Protein AF-A0A1A7VND9-F1 (afdb_monomer)

Organism: Plasmodium knowlesi (strain H) (NCBI:txid5851)

Radius of gyration: 31.36 Å; Cα contacts (8 Å, |Δi|>4): 62; chains: 1; bounding box: 74×42×86 Å

Foldseek 3Di:
DPDPVVVVVVVVLVVVLVVLDPPVVVPVPPDDDDDDPPCVPPDPVVQPDDPVNVVVVLVVLVVVVVVVVVVLLVVLLVVLVVLLVVVVVVVVVVVVVLLVCLLQVLVNDDPVVSVVCLVVCVPDDLVNVLVCLVPVVLVVSVVVVVVVLVVSLVVLLCVLVVSLSVVLSVSVVVVCPDPNNVVVVVVLVVVVVVCVVPVVPDDPDPVSVVVVVVSVVSSVVSVVV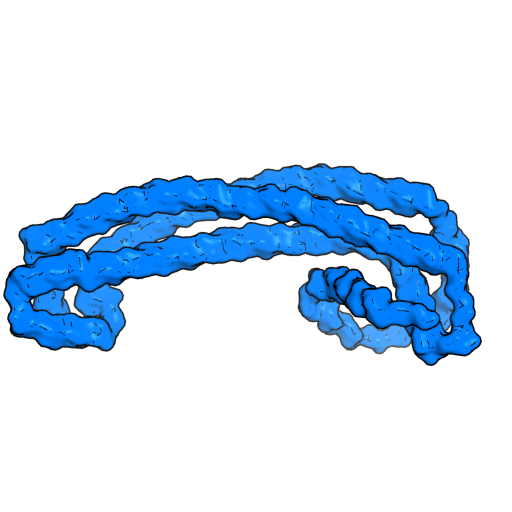SVVVVVVSVVSSPDVSVVSSVVVVVVSVVVSVVSSVVCSVVVSVVVNNVVNVD

pLDDT: mean 80.96, std 22.1, range [28.28, 98.12]

InterPro domains:
  IPR022089 Tryptophan/threonine-rich plasmodium antigen, C-terminal [PF12319] (57-272)

Structure (mmCIF, N/CA/C/O backbone):
data_AF-A0A1A7VND9-F1
#
_entry.id   AF-A0A1A7VND9-F1
#
loop_
_atom_site.group_PDB
_atom_site.id
_atom_site.type_symbol
_atom_site.label_atom_id
_atom_site.label_alt_id
_atom_site.label_comp_id
_atom_site.label_asym_id
_atom_site.label_entity_id
_atom_site.label_seq_id
_atom_site.pdbx_PDB_ins_code
_atom_site.Cartn_x
_atom_site.Cartn_y
_atom_site.Cartn_z
_atom_site.occupancy
_atom_site.B_iso_or_equiv
_atom_site.auth_seq_id
_atom_site.auth_comp_id
_atom_site.auth_asym_id
_atom_site.auth_atom_id
_atom_site.pdbx_PDB_model_num
ATOM 1 N N . MET A 1 1 ? 38.994 -23.775 -17.410 1.00 30.16 1 MET A N 1
ATOM 2 C CA . MET A 1 1 ? 37.843 -24.059 -16.525 1.00 30.16 1 MET A CA 1
ATOM 3 C C . MET A 1 1 ? 37.074 -22.767 -16.308 1.00 30.16 1 MET A C 1
ATOM 5 O O . MET A 1 1 ? 37.527 -21.918 -15.553 1.00 30.16 1 MET A O 1
ATOM 9 N N . VAL A 1 2 ? 35.972 -22.568 -17.034 1.00 28.28 2 VAL A N 1
ATOM 10 C CA . VAL A 1 2 ? 35.087 -21.415 -16.816 1.00 28.28 2 VAL A CA 1
ATOM 11 C C . VAL A 1 2 ? 34.334 -21.670 -15.512 1.00 28.28 2 VAL A C 1
ATOM 13 O O . VAL A 1 2 ? 33.686 -22.701 -15.355 1.00 28.28 2 VAL A O 1
ATOM 16 N N . SER A 1 3 ? 34.514 -20.773 -14.547 1.00 28.48 3 SER A N 1
ATOM 17 C CA . SER A 1 3 ? 33.939 -20.863 -13.205 1.00 28.48 3 SER A CA 1
ATOM 18 C C . SER A 1 3 ? 32.417 -21.025 -13.264 1.00 28.48 3 SER A C 1
ATOM 20 O O . SER A 1 3 ? 31.729 -20.207 -13.876 1.00 28.48 3 SER A O 1
ATOM 22 N N . LEU A 1 4 ? 31.876 -22.032 -12.565 1.00 29.72 4 LEU A N 1
ATOM 23 C CA . LEU A 1 4 ? 30.429 -22.231 -12.383 1.00 29.72 4 LEU A CA 1
ATOM 24 C C . LEU A 1 4 ? 29.717 -20.969 -11.849 1.00 29.72 4 LEU A C 1
ATOM 26 O O . LEU A 1 4 ? 28.520 -20.811 -12.069 1.00 29.72 4 LEU A O 1
ATOM 30 N N . ARG A 1 5 ? 30.446 -20.046 -11.197 1.00 28.44 5 ARG A N 1
ATOM 31 C CA . ARG A 1 5 ? 29.905 -18.771 -10.691 1.00 28.44 5 ARG A CA 1
ATOM 32 C C . ARG A 1 5 ? 29.517 -17.794 -11.805 1.00 28.44 5 ARG A C 1
ATOM 34 O O . ARG A 1 5 ? 28.613 -16.987 -11.619 1.00 28.44 5 ARG A O 1
ATOM 41 N N . SER A 1 6 ? 30.153 -17.886 -12.973 1.00 30.58 6 SER A N 1
ATOM 42 C CA . SER A 1 6 ? 29.818 -17.062 -14.140 1.00 30.58 6 SER A CA 1
ATOM 43 C C . SER A 1 6 ? 28.485 -17.482 -14.769 1.00 30.58 6 SER A C 1
ATOM 45 O O . SER A 1 6 ? 27.792 -16.648 -15.336 1.00 30.58 6 SER A O 1
ATOM 47 N N . ILE A 1 7 ? 28.095 -18.753 -14.619 1.00 32.53 7 ILE A N 1
ATOM 48 C CA . ILE A 1 7 ? 26.862 -19.324 -15.185 1.00 32.53 7 ILE A CA 1
ATOM 49 C C . ILE A 1 7 ? 25.650 -19.037 -14.278 1.00 32.53 7 ILE A C 1
ATOM 51 O O . ILE A 1 7 ? 24.554 -18.777 -14.777 1.00 32.53 7 ILE A O 1
ATOM 55 N N . THR A 1 8 ? 25.828 -19.002 -12.953 1.00 28.88 8 THR A N 1
ATOM 56 C CA . THR A 1 8 ? 24.757 -18.645 -12.001 1.00 28.88 8 THR A CA 1
ATOM 57 C C . THR A 1 8 ? 24.392 -17.159 -12.029 1.00 28.88 8 THR A C 1
ATOM 59 O O . THR A 1 8 ? 23.209 -16.835 -11.956 1.00 28.88 8 THR A O 1
ATOM 62 N N . LEU A 1 9 ? 25.357 -16.256 -12.236 1.00 31.33 9 LEU A N 1
ATOM 63 C CA . LEU A 1 9 ? 25.087 -14.825 -12.468 1.00 31.33 9 LEU A CA 1
ATOM 64 C C . LEU A 1 9 ? 24.405 -14.558 -13.827 1.00 31.33 9 LEU A C 1
ATOM 66 O O . LEU A 1 9 ? 23.630 -13.614 -13.954 1.00 31.33 9 LEU A O 1
ATOM 70 N N . PHE A 1 10 ? 24.643 -15.418 -14.824 1.00 39.31 10 PHE A N 1
ATOM 71 C CA . PHE A 1 10 ? 24.125 -15.281 -16.192 1.00 39.31 10 PHE A CA 1
ATOM 72 C C . PHE A 1 10 ? 22.643 -15.661 -16.342 1.00 39.31 10 PHE A C 1
ATOM 74 O O . PHE A 1 10 ? 21.934 -15.095 -17.179 1.00 39.31 10 PHE A O 1
ATOM 81 N N . LYS A 1 11 ? 22.133 -16.577 -15.505 1.00 31.28 11 LYS A N 1
ATOM 82 C CA . LYS A 1 11 ? 20.689 -16.858 -15.467 1.00 31.28 11 LYS A CA 1
ATOM 83 C C . LYS A 1 11 ? 19.894 -15.665 -14.936 1.00 31.28 11 LYS A C 1
ATOM 85 O O . LYS A 1 11 ? 18.845 -15.379 -15.491 1.00 31.28 11 LYS A O 1
ATOM 90 N N . LEU A 1 12 ? 20.415 -14.941 -13.942 1.00 32.81 12 LEU A N 1
ATOM 91 C CA . LEU A 1 12 ? 19.701 -13.857 -13.258 1.00 32.81 12 LEU A CA 1
ATOM 92 C C . LEU A 1 12 ? 19.440 -12.628 -14.140 1.00 32.81 12 LEU A C 1
ATOM 94 O O . LEU A 1 12 ? 18.354 -12.066 -14.081 1.00 32.81 12 LEU A O 1
ATOM 98 N N . THR A 1 13 ? 20.381 -12.214 -14.988 1.00 41.22 13 THR A N 1
ATOM 99 C CA . THR A 1 13 ? 20.209 -10.997 -15.809 1.00 41.22 13 THR A CA 1
ATOM 100 C C . THR A 1 13 ? 19.316 -11.220 -17.031 1.00 41.22 13 THR A C 1
ATOM 102 O O . THR A 1 13 ? 18.579 -10.322 -17.432 1.00 41.22 13 THR A O 1
ATOM 105 N N . SER A 1 14 ? 19.328 -12.436 -17.580 1.00 36.97 14 SER A N 1
ATOM 106 C CA . SER A 1 14 ? 18.475 -12.858 -18.699 1.00 36.97 14 SER A CA 1
ATOM 107 C C . SER A 1 14 ? 17.018 -13.059 -18.262 1.00 36.97 14 SER A C 1
ATOM 109 O O . SER A 1 14 ? 16.094 -12.689 -18.985 1.00 36.97 14 SER A O 1
ATOM 111 N N . THR A 1 15 ? 16.798 -13.614 -17.063 1.00 38.62 15 THR A N 1
ATOM 112 C CA . THR A 1 15 ? 15.453 -13.780 -16.494 1.00 38.62 15 THR A CA 1
ATOM 113 C C . THR A 1 15 ? 14.893 -12.487 -15.918 1.00 38.62 15 THR A C 1
ATOM 115 O O . THR A 1 15 ? 13.684 -12.312 -15.960 1.00 38.62 15 THR A O 1
ATOM 118 N N . LEU A 1 16 ? 15.723 -11.546 -15.451 1.00 43.31 16 LEU A N 1
ATOM 119 C CA . LEU A 1 16 ? 15.249 -10.244 -14.965 1.00 43.31 16 LEU A CA 1
ATOM 120 C C . LEU A 1 16 ? 14.547 -9.424 -16.054 1.00 43.31 16 LEU A C 1
ATOM 122 O O . LEU A 1 16 ? 13.561 -8.768 -15.754 1.00 43.31 16 LEU A O 1
ATOM 126 N N . ILE A 1 17 ? 14.985 -9.498 -17.314 1.00 43.06 17 ILE A N 1
ATOM 127 C CA . ILE A 1 17 ? 14.316 -8.795 -18.424 1.00 43.06 17 ILE A CA 1
ATOM 128 C C . ILE A 1 17 ? 13.057 -9.551 -18.895 1.00 43.06 17 ILE A C 1
ATOM 130 O O . ILE A 1 17 ? 12.089 -8.928 -19.322 1.00 43.06 17 ILE A O 1
ATOM 134 N N . LEU A 1 18 ? 13.027 -10.885 -18.777 1.00 38.62 18 LEU A N 1
ATOM 135 C CA . LEU A 1 18 ? 11.891 -11.715 -19.208 1.00 38.62 18 LEU A CA 1
ATOM 136 C C . LEU A 1 18 ? 10.785 -11.874 -18.146 1.00 38.62 18 LEU A C 1
ATOM 138 O O . LEU A 1 18 ? 9.632 -12.070 -18.517 1.00 38.62 18 LEU A O 1
ATOM 142 N N . ASN A 1 19 ? 11.099 -11.734 -16.854 1.00 38.47 19 ASN A N 1
ATOM 143 C CA . ASN A 1 19 ? 10.125 -11.781 -15.751 1.00 38.47 19 ASN A CA 1
ATOM 144 C C . ASN A 1 19 ? 9.335 -10.472 -15.572 1.00 38.47 19 ASN A C 1
ATOM 146 O O . ASN A 1 19 ? 8.411 -10.429 -14.769 1.00 38.47 19 ASN A O 1
ATOM 150 N N . ILE A 1 20 ? 9.691 -9.409 -16.300 1.00 45.34 20 ILE A N 1
ATOM 151 C CA . ILE A 1 20 ? 8.994 -8.111 -16.280 1.00 45.34 20 ILE A CA 1
ATOM 152 C C . ILE A 1 20 ? 7.794 -8.097 -17.255 1.00 45.34 20 ILE A C 1
ATOM 154 O O . ILE A 1 20 ? 6.999 -7.161 -17.261 1.00 45.34 20 ILE A O 1
ATOM 158 N N . ILE A 1 21 ? 7.615 -9.144 -18.069 1.00 38.00 21 ILE A N 1
ATOM 159 C CA . ILE A 1 21 ? 6.497 -9.254 -19.014 1.00 38.00 21 ILE A CA 1
ATOM 160 C C . ILE A 1 21 ? 5.306 -9.937 -18.314 1.00 38.00 21 ILE A C 1
ATOM 162 O O . ILE A 1 21 ? 5.440 -11.097 -17.920 1.00 38.00 21 ILE A O 1
ATOM 166 N N . PRO A 1 22 ? 4.134 -9.284 -18.184 1.00 35.72 22 PRO A N 1
ATOM 167 C CA . PRO A 1 22 ? 2.927 -9.927 -17.672 1.00 35.72 22 PRO A CA 1
ATOM 168 C C . PRO A 1 22 ? 2.547 -11.152 -18.513 1.00 35.72 22 PRO A C 1
ATOM 170 O O . PRO A 1 22 ? 2.564 -11.104 -19.745 1.00 35.72 22 PRO A O 1
ATOM 173 N N . THR A 1 23 ? 2.147 -12.239 -17.852 1.00 36.09 23 THR A N 1
ATOM 174 C CA . THR A 1 23 ? 1.795 -13.531 -18.469 1.00 36.09 23 THR A CA 1
ATOM 175 C C . THR A 1 23 ? 0.703 -13.414 -19.544 1.00 36.09 23 THR A C 1
ATOM 177 O O . THR A 1 23 ? 0.649 -14.228 -20.462 1.00 36.09 23 THR A O 1
ATOM 180 N N . SER A 1 24 ? -0.131 -12.369 -19.488 1.00 36.19 24 SER A N 1
ATOM 181 C CA . SER A 1 24 ? -1.173 -12.076 -20.481 1.00 36.19 24 SER A CA 1
ATOM 182 C C . SER A 1 24 ? -0.632 -11.790 -21.888 1.00 36.19 24 SER A C 1
ATOM 184 O O . SER A 1 24 ? -1.320 -12.086 -22.858 1.00 36.19 24 SER A O 1
ATOM 186 N N . LEU A 1 25 ? 0.607 -11.301 -22.025 1.00 38.50 25 LEU A N 1
ATOM 187 C CA . LEU A 1 25 ? 1.241 -11.029 -23.325 1.00 38.50 25 LEU A CA 1
ATOM 188 C C . LEU A 1 25 ? 1.980 -12.242 -23.918 1.00 38.50 25 LEU A C 1
ATOM 190 O O . LEU A 1 25 ? 2.440 -12.187 -25.056 1.00 38.50 25 LEU A O 1
ATOM 194 N N . GLN A 1 26 ? 2.103 -13.351 -23.181 1.00 37.69 26 GLN A N 1
ATOM 195 C CA . GLN A 1 26 ? 2.707 -14.586 -23.703 1.00 37.69 26 GLN A CA 1
ATOM 196 C C . GLN A 1 26 ? 1.706 -15.450 -24.493 1.00 37.69 26 GLN A C 1
ATOM 198 O O . GLN A 1 26 ? 2.123 -16.274 -25.309 1.00 37.69 26 GLN A O 1
ATOM 203 N N . ASN A 1 27 ? 0.399 -15.236 -24.303 1.00 31.81 27 ASN A N 1
ATOM 204 C CA . ASN A 1 27 ? -0.663 -16.072 -24.872 1.00 31.81 27 ASN A CA 1
ATOM 205 C C . ASN A 1 27 ? -1.086 -15.716 -26.311 1.00 31.81 27 ASN A C 1
ATOM 207 O O . ASN A 1 27 ? -1.851 -16.468 -26.909 1.00 31.81 27 ASN A O 1
ATOM 211 N N . GLU A 1 28 ? -0.552 -14.657 -26.926 1.00 34.03 28 GLU A N 1
ATOM 212 C CA . GLU A 1 28 ? -0.824 -14.343 -28.345 1.00 34.03 28 GLU A CA 1
ATOM 213 C C . GLU A 1 28 ? -0.007 -15.196 -29.342 1.00 34.03 28 GLU A C 1
ATOM 215 O O . GLU A 1 28 ? -0.092 -15.018 -30.555 1.00 34.03 28 GLU A O 1
ATOM 220 N N . ARG A 1 29 ? 0.778 -16.174 -28.867 1.00 36.09 29 ARG A N 1
ATOM 221 C CA . ARG A 1 29 ? 1.702 -16.968 -29.700 1.00 36.09 29 ARG A CA 1
ATOM 222 C C . ARG A 1 29 ? 1.104 -18.166 -30.450 1.00 36.09 29 ARG A C 1
ATOM 224 O O . ARG A 1 29 ? 1.861 -18.896 -31.087 1.00 36.09 29 ARG A O 1
ATOM 231 N N . ASN A 1 30 ? -0.212 -18.369 -30.447 1.00 32.28 30 ASN A N 1
ATOM 232 C CA . ASN A 1 30 ? -0.839 -19.543 -31.077 1.00 32.28 30 ASN A CA 1
ATOM 233 C C . ASN A 1 30 ? -1.345 -19.292 -32.510 1.00 32.28 30 ASN A C 1
ATOM 235 O O . ASN A 1 30 ? -2.436 -19.714 -32.883 1.00 32.28 30 ASN A O 1
ATOM 239 N N . GLY A 1 31 ? -0.528 -18.633 -33.332 1.00 30.44 31 GLY A N 1
ATOM 240 C CA . GLY A 1 31 ? -0.804 -18.402 -34.751 1.00 30.44 31 GLY A CA 1
ATOM 241 C C . GLY A 1 31 ? 0.439 -18.599 -35.610 1.00 30.44 31 GLY A C 1
ATOM 242 O O . GLY A 1 31 ? 0.920 -17.654 -36.226 1.00 30.44 31 GLY A O 1
ATOM 243 N N . VAL A 1 32 ? 0.997 -19.812 -35.633 1.00 36.50 32 VAL A N 1
ATOM 244 C CA . VAL A 1 32 ? 2.106 -20.156 -36.537 1.00 36.50 32 VAL A CA 1
ATOM 245 C C . VAL A 1 32 ? 1.572 -20.201 -37.972 1.00 36.50 32 VAL A C 1
ATOM 247 O O . VAL A 1 32 ? 0.893 -21.147 -38.361 1.00 36.50 32 VAL A O 1
ATOM 250 N N . LYS A 1 33 ? 1.888 -19.177 -38.768 1.00 33.09 33 LYS A N 1
ATOM 251 C CA . LYS A 1 33 ? 1.946 -19.289 -40.229 1.00 33.09 33 LYS A CA 1
ATOM 252 C C . LYS A 1 33 ? 3.410 -19.219 -40.644 1.00 33.09 33 LYS A C 1
ATOM 254 O O . LYS A 1 33 ? 4.119 -18.298 -40.243 1.00 33.09 33 LYS A O 1
ATOM 259 N N . ASP A 1 34 ? 3.833 -20.224 -41.406 1.00 35.75 34 ASP A N 1
ATOM 260 C CA . ASP A 1 34 ? 5.172 -20.366 -41.974 1.00 35.75 34 ASP A CA 1
ATOM 261 C C . ASP A 1 34 ? 5.696 -19.045 -42.544 1.00 35.75 34 ASP A C 1
ATOM 263 O O . ASP A 1 34 ? 5.070 -18.413 -43.398 1.00 35.75 34 ASP A O 1
ATOM 267 N N . CYS A 1 35 ? 6.870 -18.629 -42.067 1.00 31.56 35 CYS A N 1
ATOM 268 C CA . CYS A 1 35 ? 7.551 -17.447 -42.573 1.00 31.56 35 CYS A CA 1
ATOM 269 C C . CYS A 1 35 ? 8.462 -17.866 -43.744 1.00 31.56 35 CYS A C 1
ATOM 271 O O . CYS A 1 35 ? 9.291 -18.763 -43.563 1.00 31.56 35 CYS A O 1
ATOM 273 N N . PRO A 1 36 ? 8.344 -17.263 -44.943 1.00 35.69 36 PRO A N 1
ATOM 274 C CA . PRO A 1 36 ? 9.091 -17.706 -46.115 1.00 35.69 36 PRO A CA 1
ATOM 275 C C . PRO A 1 36 ? 10.600 -17.529 -45.926 1.00 35.69 36 PRO A C 1
ATOM 277 O O . PRO A 1 36 ? 11.056 -16.515 -45.398 1.00 35.69 36 PRO A O 1
ATOM 280 N N . HIS A 1 37 ? 11.382 -18.455 -46.487 1.00 33.50 37 HIS A N 1
ATOM 281 C CA . HIS A 1 37 ? 12.853 -18.476 -46.582 1.00 33.50 37 HIS A CA 1
ATOM 282 C C . HIS A 1 37 ? 13.533 -17.211 -47.168 1.00 33.50 37 HIS A C 1
ATOM 284 O O . HIS A 1 37 ? 14.746 -17.193 -47.370 1.00 33.50 37 HIS A O 1
ATOM 290 N N . LYS A 1 38 ? 12.792 -16.132 -47.429 1.00 31.50 38 LYS A N 1
ATOM 291 C CA . LYS A 1 38 ? 13.255 -14.916 -48.105 1.00 31.50 38 LYS A CA 1
ATOM 292 C C . LYS A 1 38 ? 13.990 -13.914 -47.196 1.00 31.50 38 LYS A C 1
ATOM 294 O O . LYS A 1 38 ? 14.603 -12.992 -47.716 1.00 31.50 38 LYS A O 1
ATOM 299 N N . ILE A 1 39 ? 13.992 -14.106 -45.871 1.00 38.28 39 ILE A N 1
ATOM 300 C CA . ILE A 1 39 ? 14.652 -13.198 -44.897 1.00 38.28 39 ILE A CA 1
ATOM 301 C C . ILE A 1 39 ? 16.146 -13.534 -44.691 1.00 38.28 39 ILE A C 1
ATOM 303 O O . ILE A 1 39 ? 16.869 -12.816 -44.012 1.00 38.28 39 ILE A O 1
ATOM 307 N N . LEU A 1 40 ? 16.671 -14.594 -45.313 1.00 35.50 40 LEU A N 1
ATOM 308 C CA . LEU A 1 40 ? 18.106 -14.918 -45.235 1.00 35.50 40 LEU A CA 1
ATOM 309 C C . LEU A 1 40 ? 19.003 -13.950 -46.034 1.00 35.50 40 LEU A C 1
ATOM 311 O O . LEU A 1 40 ? 20.211 -13.944 -45.826 1.00 35.50 40 LEU A O 1
ATOM 315 N N . ASN A 1 41 ? 18.406 -13.105 -46.884 1.00 33.56 41 ASN A N 1
ATOM 316 C CA . ASN A 1 41 ? 19.081 -12.076 -47.683 1.00 33.56 41 ASN A CA 1
ATOM 317 C C . ASN A 1 41 ? 18.698 -10.643 -47.270 1.00 33.56 41 ASN A C 1
ATOM 319 O O . ASN A 1 41 ? 18.847 -9.719 -48.070 1.00 33.56 41 ASN A O 1
ATOM 323 N N . MET A 1 42 ? 18.202 -10.433 -46.045 1.00 35.62 42 MET A N 1
ATOM 324 C CA . MET A 1 42 ? 18.122 -9.082 -45.488 1.00 35.62 42 MET A CA 1
ATOM 325 C C . MET A 1 42 ? 19.558 -8.638 -45.207 1.00 35.62 42 MET A C 1
ATOM 327 O O . MET A 1 42 ? 20.193 -9.078 -44.251 1.00 35.62 42 MET A O 1
ATOM 331 N N . GLN A 1 43 ? 20.100 -7.907 -46.178 1.00 37.78 43 GLN A N 1
ATOM 332 C CA . GLN A 1 43 ? 21.492 -7.509 -46.275 1.00 37.78 43 GLN A CA 1
ATOM 333 C C . GLN A 1 43 ? 22.011 -6.976 -44.937 1.00 37.78 43 GLN A C 1
ATOM 335 O O . GLN A 1 43 ? 21.400 -6.135 -44.284 1.00 37.78 43 GLN A O 1
ATOM 340 N N . SER A 1 44 ? 23.213 -7.423 -44.594 1.00 41.50 44 SER A N 1
ATOM 341 C CA . SER A 1 44 ? 24.073 -6.950 -43.508 1.00 41.50 44 SER A CA 1
ATOM 342 C C . SER A 1 44 ? 24.385 -5.442 -43.525 1.00 41.50 44 SER A C 1
ATOM 344 O O . SER A 1 44 ? 25.193 -4.985 -42.724 1.00 41.50 44 SER A O 1
ATOM 346 N N . THR A 1 45 ? 23.791 -4.665 -44.430 1.00 35.38 45 THR A N 1
ATOM 347 C CA . THR A 1 45 ? 24.054 -3.240 -44.652 1.00 35.38 45 THR A CA 1
ATOM 348 C C . THR A 1 45 ? 23.352 -2.305 -43.665 1.00 35.38 45 THR A C 1
ATOM 350 O O . THR A 1 45 ? 23.820 -1.187 -43.490 1.00 35.38 45 THR A O 1
ATOM 353 N N . GLU A 1 46 ? 22.292 -2.728 -42.965 1.00 42.44 46 GLU A N 1
ATOM 354 C CA . GLU A 1 46 ? 21.634 -1.888 -41.936 1.00 42.44 46 GLU A CA 1
ATOM 355 C C . GLU A 1 46 ? 22.238 -2.026 -40.524 1.00 42.44 46 GLU A C 1
ATOM 357 O O . GLU A 1 46 ? 21.990 -1.189 -39.654 1.00 42.44 46 GLU A O 1
ATOM 362 N N . ILE A 1 47 ? 23.070 -3.047 -40.286 1.00 51.25 47 ILE A N 1
ATOM 363 C CA . ILE A 1 47 ? 23.558 -3.418 -38.943 1.00 51.25 47 ILE A CA 1
ATOM 364 C C . ILE A 1 47 ? 24.758 -2.567 -38.484 1.00 51.25 47 ILE A C 1
ATOM 366 O O . ILE A 1 47 ? 25.040 -2.479 -37.284 1.00 51.25 47 ILE A O 1
ATOM 370 N N . GLU A 1 48 ? 25.449 -1.872 -39.387 1.00 59.91 48 GLU A N 1
ATOM 371 C CA . GLU A 1 48 ? 26.698 -1.176 -39.056 1.00 59.91 48 GLU A CA 1
ATOM 372 C C . GLU A 1 48 ? 26.487 0.262 -38.548 1.00 59.91 48 GLU A C 1
ATOM 374 O O . GLU A 1 48 ? 27.132 1.225 -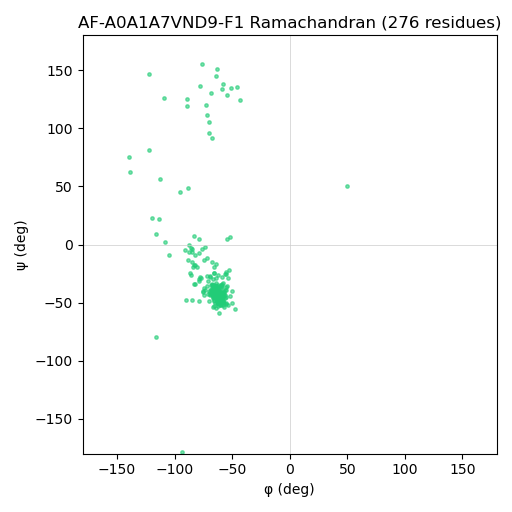38.961 1.00 59.91 48 GLU A O 1
ATOM 379 N N . LYS A 1 49 ? 25.578 0.432 -37.583 1.00 74.69 49 LYS A N 1
ATOM 380 C CA . LYS A 1 49 ? 25.618 1.616 -36.718 1.00 74.69 49 LYS A CA 1
ATOM 381 C C . LYS A 1 49 ? 26.859 1.519 -35.828 1.00 74.69 49 LYS A C 1
ATOM 383 O O . LYS A 1 49 ? 27.080 0.491 -35.183 1.00 74.69 49 LYS A O 1
ATOM 388 N N . THR A 1 50 ? 27.651 2.586 -35.762 1.00 84.44 50 THR A N 1
ATOM 389 C CA . THR A 1 50 ? 28.865 2.614 -34.934 1.00 84.44 50 THR A CA 1
ATOM 390 C C . THR A 1 50 ? 28.522 2.473 -33.450 1.00 84.44 50 THR A C 1
ATOM 392 O O . THR A 1 50 ? 27.461 2.909 -32.998 1.00 84.44 50 THR A O 1
ATOM 395 N N . ASP A 1 51 ? 29.430 1.901 -32.655 1.00 85.38 51 ASP A N 1
ATOM 396 C CA . ASP A 1 51 ? 29.236 1.801 -31.200 1.00 85.38 51 ASP A CA 1
ATOM 397 C C . ASP A 1 51 ? 29.032 3.181 -30.551 1.00 85.38 51 ASP A C 1
ATOM 399 O O . ASP A 1 51 ? 28.231 3.315 -29.627 1.00 85.38 51 ASP A O 1
ATOM 403 N N . ALA A 1 52 ? 29.684 4.220 -31.086 1.00 88.50 52 ALA A N 1
ATOM 404 C CA . ALA A 1 52 ? 29.493 5.604 -30.658 1.00 88.50 52 ALA A CA 1
ATOM 405 C C . ALA A 1 52 ? 28.053 6.091 -30.885 1.00 88.50 52 ALA A C 1
ATOM 407 O O . ALA A 1 52 ? 27.470 6.724 -30.007 1.00 88.50 52 ALA A O 1
ATOM 408 N N . TRP A 1 53 ? 27.452 5.760 -32.033 1.00 93.00 53 TRP A N 1
ATOM 409 C CA . TRP A 1 53 ? 26.052 6.084 -32.299 1.00 93.00 53 TRP A CA 1
ATOM 410 C C . TRP A 1 53 ? 25.113 5.343 -31.335 1.00 93.00 53 TRP A C 1
ATOM 412 O O . TRP A 1 53 ? 24.230 5.961 -30.749 1.00 93.00 53 TRP A O 1
ATOM 422 N N . LYS A 1 54 ? 25.349 4.046 -31.090 1.00 92.31 54 LYS A N 1
ATOM 423 C CA . LYS A 1 54 ? 24.536 3.228 -30.165 1.00 92.31 54 LYS A CA 1
ATOM 424 C C . LYS A 1 54 ? 24.594 3.743 -28.723 1.00 92.31 54 LYS A C 1
ATOM 426 O O . LYS A 1 54 ? 23.589 3.729 -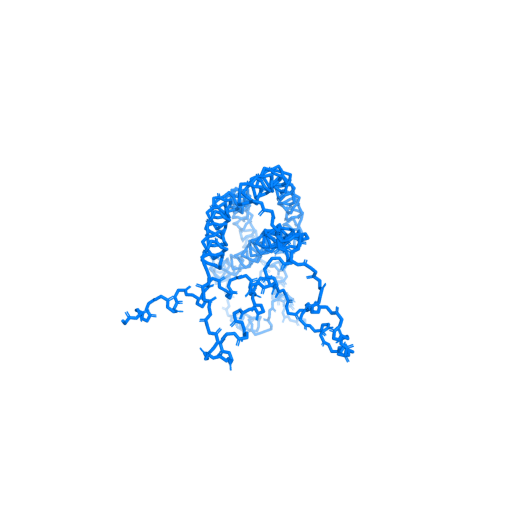28.015 1.00 92.31 54 LYS A O 1
ATOM 431 N N . GLU A 1 55 ? 25.766 4.195 -28.284 1.00 92.50 55 GLU A N 1
ATOM 432 C CA . GLU A 1 55 ? 25.949 4.839 -26.979 1.00 92.50 55 GLU A CA 1
ATOM 433 C C . GLU A 1 55 ? 25.228 6.194 -26.913 1.00 92.50 55 GLU A C 1
ATOM 435 O O . GLU A 1 55 ? 24.603 6.513 -25.904 1.00 92.50 55 GLU A O 1
ATOM 440 N N . ASN A 1 56 ? 25.260 6.977 -27.995 1.00 94.44 56 ASN A N 1
ATOM 441 C CA . ASN A 1 56 ? 24.544 8.246 -28.074 1.00 94.44 56 ASN A CA 1
ATOM 442 C C . ASN A 1 56 ? 23.022 8.062 -27.969 1.00 94.44 56 ASN A C 1
ATOM 444 O O . ASN A 1 56 ? 22.376 8.797 -27.230 1.00 94.44 56 ASN A O 1
ATOM 448 N N . GLU A 1 57 ? 22.452 7.055 -28.635 1.00 95.25 57 GLU A N 1
ATOM 449 C CA . GLU A 1 57 ? 21.020 6.741 -28.522 1.00 95.25 57 GLU A CA 1
ATOM 450 C C . GLU A 1 57 ? 20.627 6.327 -27.098 1.00 95.25 57 GLU A C 1
ATOM 452 O O . GLU A 1 57 ? 19.596 6.758 -26.587 1.00 95.25 57 GLU A O 1
ATOM 457 N N . TRP A 1 58 ? 21.480 5.562 -26.411 1.00 95.81 58 TRP A N 1
ATOM 458 C CA . TRP A 1 58 ? 21.268 5.236 -24.998 1.00 95.81 58 TRP A CA 1
ATOM 459 C C . TRP A 1 58 ? 21.301 6.480 -24.104 1.00 95.81 58 TRP A C 1
ATOM 461 O O . TRP A 1 58 ? 20.484 6.624 -23.195 1.00 95.81 58 TRP A O 1
ATOM 471 N N . ASN A 1 59 ? 22.229 7.402 -24.363 1.00 96.00 59 ASN A N 1
ATOM 472 C CA . ASN A 1 59 ? 22.320 8.649 -23.609 1.00 96.00 59 ASN A CA 1
ATOM 473 C C . ASN A 1 59 ? 21.120 9.567 -23.856 1.00 96.00 59 ASN A C 1
ATOM 475 O O . ASN A 1 59 ? 20.614 10.136 -22.893 1.00 96.00 59 ASN A O 1
ATOM 479 N N . LYS A 1 60 ? 20.622 9.660 -25.095 1.00 96.50 60 LYS A N 1
ATOM 480 C CA . LYS A 1 60 ? 19.373 10.373 -25.403 1.00 96.50 60 LYS A CA 1
ATOM 481 C C . LYS A 1 60 ? 18.191 9.775 -24.649 1.00 96.50 60 LYS A C 1
ATOM 483 O O . LYS A 1 60 ? 17.525 10.492 -23.916 1.00 96.50 60 LYS A O 1
ATOM 488 N N . TRP A 1 61 ? 18.012 8.455 -24.729 1.00 97.31 61 TRP A N 1
ATOM 489 C CA . TRP A 1 61 ? 16.929 7.781 -24.015 1.00 97.31 61 TRP A CA 1
ATOM 490 C C . TRP A 1 61 ? 16.991 8.020 -22.498 1.00 97.31 61 TRP A C 1
ATOM 492 O O . TRP A 1 61 ? 15.961 8.252 -21.876 1.00 97.31 61 TRP A O 1
ATOM 502 N N . LYS A 1 62 ? 18.186 8.040 -21.887 1.00 96.88 62 LYS A N 1
ATOM 503 C CA . LYS A 1 62 ? 18.344 8.384 -20.460 1.00 96.88 62 LYS A CA 1
ATOM 504 C C . LYS A 1 62 ? 17.953 9.831 -20.135 1.00 96.88 62 LYS A C 1
ATOM 506 O O . LYS A 1 62 ? 17.459 10.080 -19.038 1.00 96.88 62 LYS A O 1
ATOM 511 N N . LEU A 1 63 ? 18.207 10.781 -21.037 1.00 96.81 63 LEU A N 1
ATOM 512 C CA . LEU A 1 63 ? 17.791 12.175 -20.849 1.00 96.81 63 LEU A CA 1
ATOM 513 C C . LEU A 1 63 ? 16.265 12.290 -20.885 1.00 96.81 63 LEU A C 1
ATOM 515 O O . LEU A 1 63 ? 15.685 12.892 -19.981 1.00 96.81 63 LEU A O 1
ATOM 519 N N . ASP A 1 64 ? 15.630 11.643 -21.861 1.00 96.56 64 ASP A N 1
ATOM 520 C CA . ASP A 1 64 ? 14.169 11.596 -21.980 1.00 96.56 64 ASP A CA 1
ATOM 521 C C . ASP A 1 64 ? 13.540 10.878 -20.777 1.00 96.56 64 ASP A C 1
ATOM 523 O O . ASP A 1 64 ? 12.557 11.344 -20.203 1.00 96.56 64 ASP A O 1
ATOM 527 N N . LEU A 1 65 ? 14.154 9.780 -20.323 1.00 97.25 65 LEU A N 1
ATOM 528 C CA . LEU A 1 65 ? 13.752 9.054 -19.119 1.00 97.25 65 LEU A CA 1
ATOM 529 C C . LEU A 1 65 ? 13.742 9.959 -17.880 1.00 97.25 65 LEU A C 1
ATOM 531 O O . LEU A 1 65 ? 12.815 9.882 -17.077 1.00 97.25 65 LEU A O 1
ATOM 535 N N . GLU A 1 66 ? 14.759 10.803 -17.698 1.00 97.69 66 GLU A N 1
ATOM 536 C CA . GLU A 1 66 ? 14.832 11.697 -16.539 1.00 97.69 66 GLU A CA 1
ATOM 537 C C . GLU A 1 66 ? 13.796 12.830 -16.617 1.00 97.69 66 GLU A C 1
ATOM 539 O O . GLU A 1 66 ? 13.294 13.263 -15.579 1.00 97.69 66 GLU A O 1
ATOM 544 N N . ALA A 1 67 ? 13.444 13.293 -17.820 1.00 96.44 67 ALA A N 1
ATOM 545 C CA . ALA A 1 67 ? 12.334 14.226 -18.014 1.00 96.44 67 ALA A CA 1
ATOM 546 C C . ALA A 1 67 ? 10.992 13.564 -17.659 1.00 96.44 67 ALA A C 1
ATOM 548 O O . ALA A 1 67 ? 10.289 14.050 -16.772 1.00 96.44 67 ALA A O 1
ATOM 549 N N . ASN A 1 68 ? 10.709 12.394 -18.242 1.00 97.25 68 ASN A N 1
ATOM 550 C CA . ASN A 1 68 ? 9.495 11.614 -17.979 1.00 97.25 68 ASN A CA 1
ATOM 551 C C . ASN A 1 68 ? 9.363 11.226 -16.499 1.00 97.25 68 ASN A C 1
ATOM 553 O O . ASN A 1 68 ? 8.264 11.179 -15.951 1.00 97.25 68 ASN A O 1
ATOM 557 N N . TRP A 1 69 ? 10.485 10.944 -15.831 1.00 98.06 69 TRP A N 1
ATOM 558 C CA . TRP A 1 69 ? 10.514 10.644 -14.402 1.00 98.06 69 TRP A CA 1
ATOM 559 C C . TRP A 1 69 ? 9.985 11.802 -13.556 1.00 98.06 69 TRP A C 1
ATOM 561 O O . TRP A 1 69 ? 9.279 11.561 -12.581 1.00 98.06 69 TRP A O 1
ATOM 571 N N . LYS A 1 70 ? 10.310 13.054 -13.899 1.00 97.06 70 LYS A N 1
ATOM 572 C CA . LYS A 1 70 ? 9.842 14.219 -13.132 1.00 97.06 70 LYS A CA 1
ATOM 573 C C . LYS A 1 70 ? 8.327 14.359 -13.206 1.00 97.06 70 LYS A C 1
ATOM 575 O O . LYS A 1 70 ? 7.701 14.589 -12.175 1.00 97.06 70 LYS A O 1
ATOM 580 N N . GLU A 1 71 ? 7.766 14.186 -14.399 1.00 97.25 71 GLU A N 1
ATOM 581 C CA . GLU A 1 71 ? 6.319 14.226 -14.627 1.00 97.25 71 GLU A CA 1
ATOM 582 C C . GLU A 1 71 ? 5.614 13.099 -13.869 1.00 97.25 71 GLU A C 1
ATOM 584 O O . GLU A 1 71 ? 4.687 13.352 -13.105 1.00 97.25 71 GLU A O 1
ATOM 589 N N . PHE A 1 72 ? 6.124 11.871 -13.985 1.00 97.69 72 PHE A N 1
ATOM 590 C CA . PHE A 1 72 ? 5.604 10.719 -13.250 1.00 97.69 72 PHE A CA 1
ATOM 591 C C . PHE A 1 72 ? 5.679 10.894 -11.728 1.00 97.69 72 PHE A C 1
ATOM 593 O O . PHE A 1 72 ? 4.741 10.580 -11.000 1.00 97.69 72 PHE A O 1
ATOM 600 N N . ASN A 1 73 ? 6.806 11.388 -11.218 1.00 96.88 73 ASN A N 1
ATOM 601 C CA . ASN A 1 73 ? 6.982 11.598 -9.788 1.00 96.88 73 ASN A CA 1
ATOM 602 C C . ASN A 1 73 ? 5.985 12.632 -9.248 1.00 96.88 73 ASN A C 1
ATOM 604 O O . ASN A 1 73 ? 5.485 12.469 -8.137 1.00 96.88 73 ASN A O 1
ATOM 608 N N . LEU A 1 74 ? 5.696 13.683 -10.022 1.00 96.19 74 LEU A N 1
ATOM 609 C CA . LEU A 1 74 ? 4.677 14.665 -9.666 1.00 96.19 74 LEU A CA 1
ATOM 610 C C . LEU A 1 74 ? 3.277 14.038 -9.668 1.00 96.19 74 LEU A C 1
ATOM 612 O O . LEU A 1 74 ? 2.575 14.156 -8.669 1.00 96.19 74 LEU A O 1
ATOM 616 N N . SER A 1 75 ? 2.912 13.304 -10.723 1.00 96.19 75 SER A N 1
ATOM 617 C CA . SER A 1 75 ? 1.591 12.669 -10.806 1.00 96.19 75 SER A CA 1
ATOM 618 C C . SER A 1 75 ? 1.362 11.661 -9.676 1.00 96.19 75 SER A C 1
ATOM 620 O O . SER A 1 75 ? 0.273 11.579 -9.123 1.00 96.19 75 SER A O 1
ATOM 622 N N . LEU A 1 76 ? 2.399 10.917 -9.281 1.00 95.50 76 LEU A N 1
ATOM 623 C CA . LEU A 1 76 ? 2.323 9.959 -8.177 1.00 95.50 76 LEU A CA 1
ATOM 624 C C . LEU A 1 76 ? 2.136 10.648 -6.813 1.00 95.50 76 LEU A C 1
ATOM 626 O O . LEU A 1 76 ? 1.469 10.117 -5.924 1.00 95.50 76 LEU A O 1
ATOM 630 N N . ILE A 1 77 ? 2.736 11.829 -6.634 1.00 94.56 77 ILE A N 1
ATOM 631 C CA . ILE A 1 77 ? 2.534 12.672 -5.449 1.00 94.56 77 ILE A CA 1
ATOM 632 C C . ILE A 1 77 ? 1.085 13.167 -5.392 1.00 94.56 77 ILE A C 1
ATOM 634 O O . ILE A 1 77 ? 0.464 13.083 -4.333 1.00 94.56 77 ILE A O 1
ATOM 638 N N . GLU A 1 78 ? 0.550 13.632 -6.519 1.00 94.62 78 GLU A N 1
ATOM 639 C CA . GLU A 1 78 ? -0.835 14.098 -6.637 1.00 94.62 78 GLU A CA 1
ATOM 640 C C . GLU A 1 78 ? -1.835 12.968 -6.359 1.00 94.62 78 GLU A C 1
ATOM 642 O O . GLU A 1 78 ? -2.729 13.137 -5.533 1.00 94.62 78 GLU A O 1
ATOM 647 N N . GLU A 1 79 ? -1.632 11.789 -6.954 1.00 94.06 79 GLU A N 1
ATOM 648 C CA . GLU A 1 79 ? -2.472 10.602 -6.739 1.00 94.06 79 GLU A CA 1
ATOM 649 C C . GLU A 1 79 ? -2.476 10.168 -5.264 1.00 94.06 79 GLU A C 1
ATOM 651 O O . GLU A 1 79 ? -3.526 9.880 -4.685 1.00 94.06 79 GLU A O 1
ATOM 656 N N . ARG A 1 80 ? -1.308 10.181 -4.605 1.00 94.44 80 ARG A N 1
ATOM 657 C CA . ARG A 1 80 ? -1.209 9.929 -3.160 1.00 94.44 80 ARG A CA 1
ATOM 658 C C . ARG A 1 80 ? -2.008 10.959 -2.361 1.00 94.44 80 ARG A C 1
ATOM 660 O O . ARG A 1 80 ? -2.696 10.587 -1.411 1.00 94.44 80 ARG A O 1
ATOM 667 N N . ASP A 1 81 ? -1.882 12.241 -2.681 1.00 93.56 81 ASP A N 1
ATOM 668 C CA . ASP A 1 81 ? -2.547 13.301 -1.921 1.00 93.56 81 ASP A CA 1
ATOM 669 C C . ASP A 1 81 ? -4.069 13.258 -2.110 1.00 93.56 81 ASP A C 1
ATOM 671 O O . ASP A 1 81 ? -4.810 13.403 -1.135 1.00 93.56 81 ASP A O 1
ATOM 675 N N . GLU A 1 82 ? -4.546 12.952 -3.317 1.00 94.56 82 GLU A N 1
ATOM 676 C CA . GLU A 1 82 ? -5.957 12.669 -3.586 1.00 94.56 82 GLU A CA 1
ATOM 677 C C . GLU A 1 82 ? -6.447 11.451 -2.788 1.00 94.56 82 GLU A C 1
ATOM 679 O O . GLU A 1 82 ? -7.494 11.506 -2.134 1.00 94.56 82 GLU A O 1
ATOM 684 N N . TRP A 1 83 ? -5.663 10.371 -2.753 1.00 95.50 83 TRP A N 1
ATOM 685 C CA . TRP A 1 83 ? -5.977 9.193 -1.946 1.00 95.50 83 TRP A CA 1
ATOM 686 C C . TRP A 1 83 ? -6.110 9.540 -0.453 1.00 95.50 83 TRP A C 1
ATOM 688 O O . TRP A 1 83 ? -7.065 9.115 0.200 1.00 95.50 83 TRP A O 1
ATOM 698 N N . ILE A 1 84 ? -5.218 10.380 0.090 1.00 94.50 84 ILE A N 1
ATOM 699 C CA . ILE A 1 84 ? -5.286 10.854 1.486 1.00 94.50 84 ILE A CA 1
ATOM 700 C C . ILE A 1 84 ? -6.537 11.717 1.739 1.00 94.50 84 ILE A C 1
ATOM 702 O O . ILE A 1 84 ? -7.140 11.669 2.819 1.00 94.50 84 ILE A O 1
ATOM 706 N N . GLN A 1 85 ? -6.968 12.512 0.762 1.00 93.44 85 GLN A N 1
ATOM 707 C CA . GLN A 1 85 ? -8.214 13.272 0.880 1.00 93.44 85 GLN A CA 1
ATOM 708 C C . GLN A 1 85 ? -9.432 12.348 0.901 1.00 93.44 85 GLN A C 1
ATOM 710 O O . GLN A 1 85 ? -10.325 12.529 1.732 1.00 93.44 85 GLN A O 1
ATOM 715 N N . ASN A 1 86 ? -9.457 11.336 0.036 1.00 95.19 86 ASN A N 1
ATOM 716 C CA . ASN A 1 86 ? -10.545 10.366 -0.015 1.00 95.19 86 ASN A CA 1
ATOM 717 C C . ASN A 1 86 ? -10.608 9.533 1.268 1.00 95.19 86 ASN A C 1
ATOM 719 O O . ASN A 1 86 ? -11.665 9.473 1.891 1.00 95.19 86 ASN A O 1
ATOM 723 N N . ILE A 1 87 ? -9.473 9.048 1.779 1.00 95.50 87 ILE A N 1
ATOM 724 C CA . ILE A 1 87 ? -9.470 8.305 3.044 1.00 95.50 87 ILE A CA 1
ATOM 725 C C . ILE A 1 87 ? -9.860 9.169 4.249 1.00 95.50 87 ILE A C 1
ATOM 727 O O . ILE A 1 87 ? -10.375 8.669 5.245 1.00 95.50 87 ILE A O 1
ATOM 731 N N . THR A 1 88 ? -9.664 10.487 4.174 1.00 94.56 88 THR A N 1
ATOM 732 C CA . THR A 1 88 ? -10.165 11.406 5.204 1.00 94.56 88 THR A CA 1
ATOM 733 C C . THR A 1 88 ? -11.693 11.470 5.214 1.00 94.56 88 THR A C 1
ATOM 735 O O . THR A 1 88 ? -12.280 11.607 6.289 1.00 94.56 88 THR A O 1
ATOM 738 N N . LYS A 1 89 ? -12.342 11.357 4.050 1.00 93.50 89 LYS A N 1
ATOM 739 C CA . LYS A 1 89 ? -13.805 11.266 3.952 1.00 93.50 89 LYS A CA 1
ATOM 740 C C . LYS A 1 89 ? -14.285 9.920 4.493 1.00 93.50 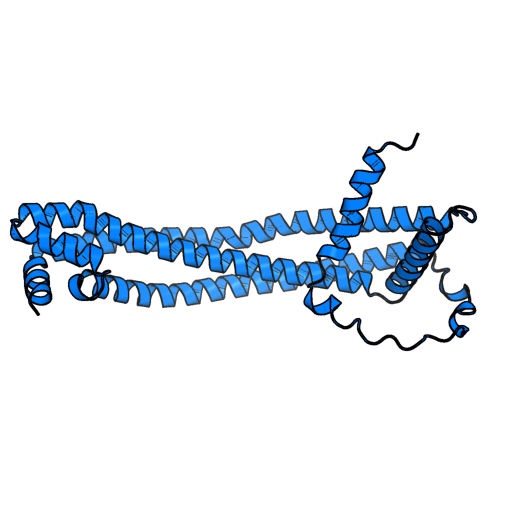89 LYS A C 1
ATOM 742 O O . LYS A 1 89 ? -15.127 9.912 5.388 1.00 93.50 89 LYS A O 1
ATOM 747 N N . ASP A 1 90 ? -13.661 8.828 4.057 1.00 95.25 90 ASP A N 1
ATOM 748 C CA . ASP A 1 90 ? -13.972 7.470 4.522 1.00 95.25 90 ASP A CA 1
ATOM 749 C C . ASP A 1 90 ? -13.775 7.326 6.036 1.00 95.25 90 ASP A C 1
ATOM 751 O O . ASP A 1 90 ? -14.536 6.637 6.708 1.00 95.25 90 ASP A O 1
ATOM 755 N N . TRP A 1 91 ? -12.778 8.013 6.606 1.00 96.25 91 TRP A N 1
ATOM 756 C CA . TRP A 1 91 ? -12.555 8.059 8.050 1.00 96.25 91 TRP A CA 1
ATOM 757 C C . TRP A 1 91 ? -13.762 8.629 8.805 1.00 96.25 91 TRP A C 1
ATOM 759 O O . TRP A 1 91 ? -14.131 8.093 9.847 1.00 96.25 91 TRP A O 1
ATOM 769 N N . ASN A 1 92 ? -14.388 9.697 8.298 1.00 93.56 92 ASN A N 1
ATOM 770 C CA . ASN A 1 92 ? -15.556 10.291 8.953 1.00 93.56 92 ASN A CA 1
ATOM 771 C C . ASN A 1 92 ? -16.727 9.305 8.987 1.00 93.56 92 ASN A C 1
ATOM 773 O O . ASN A 1 92 ? -17.365 9.147 10.025 1.00 93.56 92 ASN A O 1
ATOM 777 N N . GLU A 1 93 ? -16.987 8.630 7.868 1.00 95.19 93 GLU A N 1
ATOM 778 C CA . GLU A 1 93 ? -18.026 7.603 7.778 1.00 95.19 93 GLU A CA 1
ATOM 779 C C . GLU A 1 93 ? -17.705 6.412 8.689 1.00 95.19 93 GLU A C 1
ATOM 781 O O . GLU A 1 93 ? -18.544 5.972 9.476 1.00 95.19 93 GLU A O 1
ATOM 786 N N . TRP A 1 94 ? -16.453 5.950 8.670 1.00 96.50 94 TRP A N 1
ATOM 787 C CA . TRP A 1 94 ? -15.982 4.874 9.533 1.00 96.50 94 TRP A CA 1
ATOM 788 C C . TRP A 1 94 ? -16.164 5.200 11.021 1.00 96.50 94 TRP A C 1
ATOM 790 O O . TRP A 1 94 ? -16.615 4.342 11.777 1.00 96.50 94 TRP A O 1
ATOM 800 N N . MET A 1 95 ? -15.894 6.439 11.447 1.00 96.56 95 MET A N 1
ATOM 801 C CA . MET A 1 95 ? -16.122 6.878 12.830 1.00 96.56 95 MET A CA 1
ATOM 802 C C . MET A 1 95 ? -17.603 6.820 13.229 1.00 96.56 95 MET A C 1
ATOM 804 O O . MET A 1 95 ? -17.913 6.390 14.341 1.00 96.56 95 MET A O 1
ATOM 808 N N . GLN A 1 96 ? -18.523 7.210 12.338 1.00 94.00 96 GLN A N 1
ATOM 809 C CA . GLN A 1 96 ? -19.964 7.106 12.604 1.00 94.00 96 GLN A CA 1
ATOM 810 C C . GLN A 1 96 ? -20.405 5.646 12.714 1.00 94.00 96 GLN A C 1
ATOM 812 O O . GLN A 1 96 ? -21.095 5.278 13.665 1.00 94.00 96 GLN A O 1
ATOM 817 N N . ASN A 1 97 ? -19.932 4.799 11.800 1.00 93.50 97 ASN A N 1
ATOM 818 C CA . ASN A 1 97 ? -20.218 3.366 11.812 1.00 93.50 97 ASN A CA 1
ATOM 819 C C . ASN A 1 97 ? -19.661 2.687 13.069 1.00 93.50 97 ASN A C 1
ATOM 821 O O . ASN A 1 97 ? -20.335 1.854 13.666 1.00 93.50 97 ASN A O 1
ATOM 825 N N . MET A 1 98 ? -18.468 3.080 13.522 1.00 94.38 98 MET A N 1
ATOM 826 C CA . MET A 1 98 ? -17.889 2.605 14.781 1.00 94.38 98 MET A CA 1
ATOM 827 C C . MET A 1 98 ? -18.737 3.005 15.981 1.00 94.38 98 MET A C 1
ATOM 829 O O . MET A 1 98 ? -19.033 2.169 16.833 1.00 94.38 98 MET A O 1
ATOM 833 N N . GLN A 1 99 ? -19.152 4.270 16.049 1.00 94.50 99 GLN A N 1
ATOM 834 C CA . GLN A 1 99 ? -20.012 4.728 17.131 1.00 94.50 99 GLN A CA 1
ATOM 835 C C . GLN A 1 99 ? -21.337 3.962 17.146 1.00 94.50 99 GLN A C 1
ATOM 837 O O . GLN A 1 99 ? -21.760 3.518 18.210 1.00 94.50 99 GLN A O 1
ATOM 842 N N . HIS A 1 100 ? -21.967 3.772 15.987 1.00 92.94 100 HIS A N 1
ATOM 843 C CA . HIS A 1 100 ? -23.210 3.015 15.869 1.00 92.94 100 HIS A CA 1
ATOM 844 C C . HIS A 1 100 ? -23.024 1.549 16.291 1.00 92.94 100 HIS A C 1
ATOM 846 O O . HIS A 1 100 ? -23.703 1.099 17.214 1.00 92.94 100 HIS A O 1
ATOM 852 N N . LYS A 1 101 ? -22.033 0.852 15.714 1.00 91.69 101 LYS A N 1
ATOM 853 C CA . LYS A 1 101 ? -21.700 -0.552 16.010 1.00 91.69 101 LYS A CA 1
ATOM 854 C C . LYS A 1 101 ? -21.563 -0.814 17.506 1.00 91.69 101 LYS A C 1
ATOM 856 O O . LYS A 1 101 ? -22.144 -1.759 18.022 1.00 91.69 101 LYS A O 1
ATOM 861 N N . TRP A 1 102 ? -20.785 0.009 18.205 1.00 92.19 102 TRP A N 1
ATOM 862 C CA . TRP A 1 102 ? -20.506 -0.208 19.626 1.00 92.19 102 TRP A CA 1
ATOM 863 C C . TRP A 1 102 ? -21.586 0.362 20.552 1.00 92.19 102 TRP A C 1
ATOM 865 O O . TRP A 1 102 ? -21.640 -0.012 21.720 1.00 92.19 102 TRP A O 1
ATOM 875 N N . THR A 1 103 ? -22.467 1.230 20.046 1.00 91.31 103 THR A N 1
ATOM 876 C CA . THR A 1 103 ? -23.681 1.642 20.772 1.00 91.31 103 THR A CA 1
ATOM 877 C C . THR A 1 103 ? -24.731 0.530 20.750 1.00 91.31 103 THR A C 1
ATOM 879 O O . THR A 1 103 ? -25.358 0.296 21.780 1.00 91.31 103 THR A O 1
ATOM 882 N N . HIS A 1 104 ? -24.849 -0.191 19.630 1.00 87.12 104 HIS A N 1
ATOM 883 C CA . HIS A 1 104 ? -25.770 -1.317 19.412 1.00 87.12 104 HIS A CA 1
ATOM 884 C C . HIS A 1 104 ? -24.990 -2.628 19.252 1.00 87.12 104 HIS A C 1
ATOM 886 O O . HIS A 1 104 ? -25.045 -3.308 18.224 1.00 87.12 104 HIS A O 1
ATOM 892 N N . PHE A 1 105 ? -24.181 -2.942 20.266 1.00 80.56 105 PHE A N 1
ATOM 893 C CA . PHE A 1 105 ? -23.222 -4.049 20.238 1.00 80.56 105 PHE A CA 1
ATOM 894 C C . PHE A 1 105 ? -23.881 -5.404 19.931 1.00 80.56 105 PHE A C 1
ATOM 896 O O . PHE A 1 105 ? -23.323 -6.205 19.184 1.00 80.56 105 PHE A O 1
ATOM 903 N N . ILE A 1 106 ? -25.075 -5.642 20.476 1.00 77.88 106 ILE A N 1
ATOM 904 C CA . ILE A 1 106 ? -25.818 -6.907 20.368 1.00 77.88 106 ILE A CA 1
ATOM 905 C C . ILE A 1 106 ? -26.221 -7.206 18.916 1.00 77.88 106 ILE A C 1
ATOM 907 O O . ILE A 1 106 ? -26.284 -8.366 18.508 1.00 77.88 106 ILE A O 1
ATOM 911 N N . GLU A 1 107 ? -26.503 -6.167 18.135 1.00 78.00 107 GLU A N 1
ATOM 912 C CA . GLU A 1 107 ? -26.959 -6.285 16.747 1.00 78.00 107 GLU A CA 1
ATOM 913 C C . GLU A 1 107 ? -25.792 -6.410 15.758 1.00 78.00 107 GLU A C 1
ATOM 915 O O . GLU A 1 107 ? -25.946 -6.976 14.679 1.00 78.00 107 GLU A O 1
ATOM 920 N N . ASN A 1 108 ? -24.616 -5.884 16.116 1.00 77.38 108 ASN A N 1
ATOM 921 C CA . ASN A 1 108 ? -23.536 -5.604 15.164 1.00 77.38 108 ASN A CA 1
ATOM 922 C C . ASN A 1 108 ? -22.247 -6.415 15.392 1.00 77.38 108 ASN A C 1
ATOM 924 O O . ASN A 1 108 ? -21.213 -6.113 14.783 1.00 77.38 108 ASN A O 1
ATOM 928 N N . VAL A 1 109 ? -22.267 -7.410 16.282 1.00 79.25 109 VAL A N 1
ATOM 929 C CA . VAL A 1 109 ? -21.103 -8.256 16.585 1.00 79.25 109 VAL A CA 1
ATOM 930 C C . VAL A 1 109 ? -21.405 -9.731 16.342 1.00 79.25 109 VAL A C 1
ATOM 932 O O . VAL A 1 109 ? -22.528 -10.184 16.525 1.00 79.25 109 VAL A O 1
ATOM 935 N N . ASP A 1 110 ? -20.377 -10.469 15.912 1.00 81.19 110 ASP A N 1
ATOM 936 C CA . ASP A 1 110 ? -20.464 -11.880 15.541 1.00 81.19 110 ASP A CA 1
ATOM 937 C C . ASP A 1 110 ? -21.142 -12.736 16.626 1.00 81.19 110 ASP A C 1
ATOM 939 O O . ASP A 1 110 ? -20.792 -12.673 17.812 1.00 81.19 110 ASP A O 1
ATOM 943 N N . GLU A 1 111 ? -22.057 -13.604 16.187 1.00 80.44 111 GLU A N 1
ATOM 944 C CA . GLU A 1 111 ? -22.932 -14.417 17.042 1.00 80.44 111 GLU A CA 1
ATOM 945 C C . GLU A 1 111 ? -22.213 -15.200 18.161 1.00 80.44 111 GLU A C 1
ATOM 947 O O . GLU A 1 111 ? -22.715 -15.219 19.289 1.00 80.44 111 GLU A O 1
ATOM 952 N N . PRO A 1 112 ? -21.022 -15.804 17.938 1.00 82.88 112 PRO A N 1
ATOM 953 C CA . PRO A 1 112 ? -20.312 -16.516 19.000 1.00 82.88 112 PRO A CA 1
ATOM 954 C C . PRO A 1 112 ? -19.841 -15.597 20.133 1.00 82.88 112 PRO A C 1
ATOM 956 O O . PRO A 1 112 ? -19.920 -15.967 21.303 1.00 82.88 112 PRO A O 1
ATOM 959 N N . TYR A 1 113 ? -19.354 -14.396 19.803 1.00 81.38 113 TYR A N 1
ATOM 960 C CA . TYR A 1 113 ? -18.894 -13.446 20.817 1.00 81.38 113 TYR A CA 1
ATOM 961 C C . TYR A 1 113 ? -20.077 -12.784 21.523 1.00 81.38 113 TYR A C 1
ATOM 963 O O . TYR A 1 113 ? -20.068 -12.656 22.746 1.00 81.38 113 TYR A O 1
ATOM 971 N N . LYS A 1 114 ? -21.130 -12.448 20.770 1.00 82.69 114 LYS A N 1
ATOM 972 C CA . LYS A 1 114 ? -22.412 -11.991 21.316 1.00 82.69 114 LYS A CA 1
ATOM 973 C C . LYS A 1 114 ? -22.964 -12.975 22.350 1.00 82.69 114 LYS A C 1
ATOM 975 O O . LYS A 1 114 ? -23.245 -12.570 23.474 1.00 82.69 114 LYS A O 1
ATOM 980 N N . SER A 1 115 ? -23.056 -14.259 22.000 1.00 82.56 115 SER A N 1
ATOM 981 C CA . SER A 1 115 ? -23.562 -15.312 22.893 1.00 82.56 115 SER A CA 1
ATOM 982 C C . SER A 1 115 ? -22.735 -15.417 24.176 1.00 82.56 115 SER A C 1
ATOM 984 O O . SER A 1 115 ? -23.293 -15.458 25.268 1.00 82.56 115 SER A O 1
ATOM 986 N N . TYR A 1 116 ? -21.404 -15.379 24.053 1.00 85.88 116 TYR A N 1
ATOM 987 C CA . TYR A 1 116 ? -20.488 -15.408 25.193 1.00 85.88 116 TYR A CA 1
ATOM 988 C C . TYR A 1 116 ? -20.684 -14.220 26.149 1.00 85.88 116 TYR A C 1
ATOM 990 O O . TYR A 1 116 ? -20.695 -14.404 27.368 1.00 85.88 116 TYR A O 1
ATOM 998 N N . ILE A 1 117 ? -20.854 -13.004 25.618 1.00 86.38 117 ILE A N 1
ATOM 999 C CA . ILE A 1 117 ? -21.100 -11.817 26.448 1.00 86.38 117 ILE A CA 1
ATOM 1000 C C . ILE A 1 117 ? -22.484 -11.870 27.092 1.00 86.38 117 ILE A C 1
ATOM 1002 O O . ILE A 1 117 ? -22.594 -11.605 28.288 1.00 86.38 117 ILE A O 1
ATOM 1006 N N . LEU A 1 118 ? -23.520 -12.263 26.345 1.00 84.69 118 LEU A N 1
ATOM 1007 C CA . LEU A 1 118 ? -24.873 -12.417 26.879 1.00 84.69 118 LEU A CA 1
ATOM 1008 C C . LEU A 1 118 ? -24.904 -13.412 28.041 1.00 84.69 118 LEU A C 1
ATOM 1010 O O . LEU A 1 118 ? -25.407 -13.069 29.107 1.00 84.69 118 LEU A O 1
ATOM 1014 N N . GLU A 1 119 ? -24.294 -14.588 27.883 1.00 86.81 119 GLU A N 1
ATOM 1015 C CA . GLU A 1 119 ? -24.213 -15.606 28.935 1.00 86.81 119 GLU A CA 1
ATOM 1016 C C . GLU A 1 119 ? -23.488 -15.082 30.183 1.00 86.81 119 GLU A C 1
ATOM 1018 O O . GLU A 1 119 ? -24.001 -15.204 31.297 1.00 86.81 119 GLU A O 1
ATOM 1023 N N . LYS A 1 120 ? -22.327 -14.437 30.008 1.00 86.56 120 LYS A N 1
ATOM 1024 C CA . LYS A 1 120 ? -21.569 -13.863 31.129 1.00 86.56 120 LYS A CA 1
ATOM 1025 C C . LYS A 1 120 ? -22.316 -12.744 31.844 1.00 86.56 120 LYS A C 1
ATOM 1027 O O . LYS A 1 120 ? -22.272 -12.671 33.070 1.00 86.56 120 LYS A O 1
ATOM 1032 N N . SER A 1 121 ? -23.000 -11.890 31.090 1.00 88.56 121 SER A N 1
ATOM 1033 C CA . SER A 1 121 ? -23.680 -10.715 31.631 1.00 88.56 121 SER A CA 1
ATOM 1034 C C . SER A 1 121 ? -24.875 -11.034 32.530 1.00 88.56 121 SER A C 1
ATOM 1036 O O . SER A 1 121 ? -25.292 -10.167 33.297 1.00 88.56 121 SER A O 1
ATOM 1038 N N . LEU A 1 122 ? -25.387 -12.273 32.513 1.00 86.81 122 LEU A N 1
ATOM 1039 C CA . LEU A 1 122 ? -26.508 -12.698 33.361 1.00 86.81 122 LEU A CA 1
ATOM 1040 C C . LEU A 1 122 ? -26.226 -12.533 34.861 1.00 86.81 122 LEU A C 1
ATOM 1042 O O . LEU A 1 122 ? -27.160 -12.352 35.640 1.00 86.81 122 LEU A O 1
ATOM 1046 N N . THR A 1 123 ? -24.956 -12.597 35.270 1.00 90.69 123 THR A N 1
ATOM 1047 C CA . THR A 1 123 ? -24.538 -12.443 36.673 1.00 90.69 123 THR A CA 1
ATOM 1048 C C . THR A 1 123 ? -23.818 -11.126 36.950 1.00 90.69 123 THR A C 1
ATOM 1050 O O . THR A 1 123 ? -23.341 -10.931 38.066 1.00 90.69 123 THR A O 1
ATOM 1053 N N . TRP A 1 124 ? -23.679 -10.249 35.953 1.00 94.44 124 TRP A N 1
ATOM 1054 C CA . TRP A 1 124 ? -22.903 -9.018 36.086 1.00 94.44 124 TRP A CA 1
ATOM 1055 C C . TRP A 1 124 ? -23.668 -7.942 36.844 1.00 94.44 124 TRP A C 1
ATOM 1057 O O . TRP A 1 124 ? -24.842 -7.675 36.585 1.00 94.44 124 TRP A O 1
ATOM 1067 N N . ASN A 1 125 ? -22.961 -7.281 37.752 1.00 92.62 125 ASN A N 1
ATOM 1068 C CA . ASN A 1 125 ? -23.388 -6.012 38.326 1.00 92.62 125 ASN A CA 1
ATOM 1069 C C . ASN A 1 125 ? -22.774 -4.831 37.543 1.00 92.62 125 ASN A C 1
ATOM 1071 O O . ASN A 1 125 ? -22.042 -5.013 36.569 1.00 92.62 125 ASN A O 1
ATOM 1075 N N . ASN A 1 126 ? -23.057 -3.600 37.975 1.00 93.62 126 ASN A N 1
ATOM 1076 C CA . ASN A 1 126 ? -22.533 -2.400 37.316 1.00 93.62 126 ASN A CA 1
ATOM 1077 C C . ASN A 1 126 ? -20.991 -2.351 37.294 1.00 93.62 126 ASN A C 1
ATOM 1079 O O . ASN A 1 126 ? -20.416 -1.944 36.291 1.00 93.62 126 ASN A O 1
ATOM 1083 N N . ALA A 1 127 ? -20.311 -2.813 38.349 1.00 95.94 127 ALA A N 1
ATOM 1084 C CA . ALA A 1 127 ? -18.848 -2.827 38.399 1.00 95.94 127 ALA A CA 1
ATOM 1085 C C . ALA A 1 127 ? -18.241 -3.840 37.411 1.00 95.94 127 ALA A C 1
ATOM 1087 O O . ALA A 1 127 ? -17.202 -3.564 36.810 1.00 95.94 127 ALA A O 1
ATOM 1088 N N . ASP A 1 128 ? -18.899 -4.984 37.198 1.00 95.75 128 ASP A N 1
ATOM 1089 C CA . ASP A 1 128 ? -18.479 -5.963 36.189 1.00 95.75 128 ASP A CA 1
ATOM 1090 C C . ASP A 1 128 ? -18.597 -5.379 34.771 1.00 95.75 128 ASP A C 1
ATOM 1092 O O . ASP A 1 128 ? -17.664 -5.495 33.971 1.00 95.75 128 ASP A O 1
ATOM 1096 N N . TRP A 1 129 ? -19.700 -4.676 34.483 1.00 94.81 129 TRP A N 1
ATOM 1097 C CA . TRP A 1 129 ? -19.896 -3.960 33.218 1.00 94.81 129 TRP A CA 1
ATOM 1098 C C . TRP A 1 129 ? -18.855 -2.862 32.997 1.00 94.81 129 TRP A C 1
ATOM 1100 O O . TRP A 1 129 ? -18.263 -2.780 31.921 1.00 94.81 129 TRP A O 1
ATOM 1110 N N . GLU A 1 130 ? -18.591 -2.039 34.010 1.00 96.75 130 GLU A N 1
ATOM 1111 C CA . GLU A 1 130 ? -17.551 -1.010 33.957 1.00 96.75 130 GLU A CA 1
ATOM 1112 C C . GLU A 1 130 ? -16.166 -1.607 33.692 1.00 96.75 130 GLU A C 1
ATOM 1114 O O . GLU A 1 130 ? -15.403 -1.079 32.875 1.00 96.75 130 GLU A O 1
ATOM 1119 N N . ASN A 1 131 ? -15.840 -2.727 34.342 1.00 96.44 131 ASN A N 1
ATOM 1120 C CA . ASN A 1 131 ? -14.584 -3.430 34.120 1.00 96.44 131 ASN A CA 1
ATOM 1121 C C . ASN A 1 131 ? -14.492 -3.967 32.685 1.00 96.44 131 ASN A C 1
ATOM 1123 O O . ASN A 1 131 ? -13.476 -3.763 32.020 1.00 96.44 131 ASN A O 1
ATOM 1127 N N . TRP A 1 132 ? -15.552 -4.597 32.173 1.00 95.12 132 TRP A N 1
ATOM 1128 C CA . TRP A 1 132 ? -15.590 -5.098 30.798 1.00 95.12 132 TRP A CA 1
ATOM 1129 C C . TRP A 1 132 ? -15.439 -3.973 29.763 1.00 95.12 132 TRP A C 1
ATOM 1131 O O . TRP A 1 132 ? -14.641 -4.097 28.829 1.00 95.12 132 TRP A O 1
ATOM 1141 N N . ILE A 1 133 ? -16.126 -2.840 29.959 1.00 95.31 133 ILE A N 1
ATOM 1142 C CA . ILE A 1 133 ? -16.020 -1.668 29.076 1.00 95.31 133 ILE A CA 1
ATOM 1143 C C . ILE A 1 133 ? -14.575 -1.151 29.028 1.00 95.31 133 ILE A C 1
ATOM 1145 O O . ILE A 1 133 ? -14.029 -0.899 27.951 1.00 95.31 133 ILE A O 1
ATOM 1149 N N . ASN A 1 134 ? -13.933 -1.019 30.191 1.00 96.88 134 ASN A N 1
ATOM 1150 C CA . ASN A 1 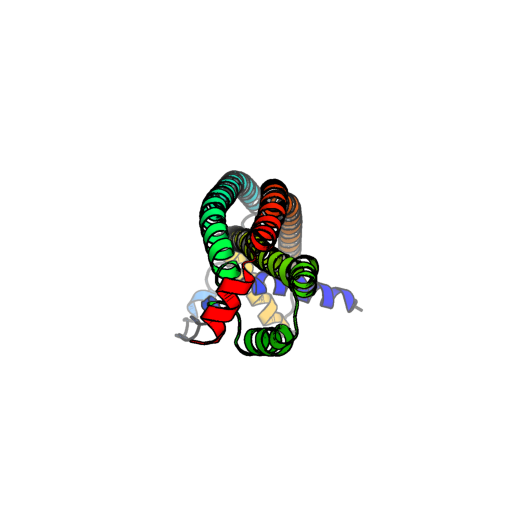134 ? -12.577 -0.480 30.301 1.00 96.88 134 ASN A CA 1
ATOM 1151 C C . ASN A 1 134 ? -11.475 -1.447 29.844 1.00 96.88 134 ASN A C 1
ATOM 1153 O O . ASN A 1 134 ? -10.338 -1.013 29.638 1.00 96.88 134 ASN A O 1
ATOM 1157 N N . THR A 1 135 ? -11.790 -2.732 29.667 1.00 95.25 135 THR A N 1
ATOM 1158 C CA . THR A 1 135 ? -10.818 -3.772 29.306 1.00 95.25 135 THR A CA 1
ATOM 1159 C C . THR A 1 135 ? -11.114 -4.372 27.933 1.00 95.25 135 THR A C 1
ATOM 1161 O O . THR A 1 135 ? -10.474 -4.001 26.947 1.00 95.25 135 THR A O 1
ATOM 1164 N N . GLU A 1 136 ? -12.081 -5.282 27.848 1.00 93.38 136 GLU A N 1
ATOM 1165 C CA . GLU A 1 136 ? -12.399 -6.037 26.638 1.00 93.38 136 GLU A CA 1
ATOM 1166 C C . GLU A 1 136 ? -12.948 -5.139 25.527 1.00 93.38 136 GLU A C 1
ATOM 1168 O O . GLU A 1 136 ? -12.379 -5.118 24.434 1.00 93.38 136 GLU A O 1
ATOM 1173 N N . LEU A 1 137 ? -13.993 -4.345 25.797 1.00 93.31 137 LEU A N 1
ATOM 1174 C CA . LEU A 1 137 ? -14.603 -3.481 24.777 1.00 93.31 137 LEU A CA 1
ATOM 1175 C C . LEU A 1 137 ? -13.601 -2.454 24.239 1.00 93.31 137 LEU A C 1
ATOM 1177 O O . LEU A 1 137 ? -13.479 -2.267 23.027 1.00 93.31 137 LEU A O 1
ATOM 1181 N N . LYS A 1 138 ? -12.833 -1.824 25.136 1.00 96.44 138 LYS A N 1
ATOM 1182 C CA . LYS A 1 138 ? -11.737 -0.921 24.768 1.00 96.44 138 LYS A CA 1
ATOM 1183 C C . LYS A 1 138 ? -10.733 -1.603 23.835 1.00 96.44 138 LYS A C 1
ATOM 1185 O O . LYS A 1 138 ? -10.361 -1.027 22.812 1.00 96.44 138 LYS A O 1
ATOM 1190 N N . GLY A 1 139 ? -10.339 -2.836 24.154 1.00 95.69 139 GLY A N 1
ATOM 1191 C CA . GLY A 1 139 ? -9.448 -3.645 23.324 1.00 95.69 139 GLY A CA 1
ATOM 1192 C C . GLY A 1 139 ? -10.034 -3.983 21.950 1.00 95.69 139 GLY A C 1
ATOM 1193 O O . GLY A 1 139 ? -9.314 -3.937 20.951 1.00 95.69 139 GLY A O 1
ATOM 1194 N N . LEU A 1 140 ? -11.336 -4.270 21.872 1.00 93.44 140 LEU A N 1
ATOM 1195 C CA . LEU A 1 140 ? -12.026 -4.528 20.606 1.00 93.44 140 LEU A CA 1
ATOM 1196 C C . LEU A 1 140 ? -12.085 -3.283 19.717 1.00 93.44 140 LEU A C 1
ATOM 1198 O O . LEU A 1 140 ? -11.757 -3.366 18.533 1.00 93.44 140 LEU A O 1
ATOM 1202 N N . ILE A 1 141 ? -12.425 -2.126 20.289 1.00 95.62 141 ILE A N 1
ATOM 1203 C CA . ILE A 1 141 ? -12.427 -0.839 19.583 1.00 95.62 141 ILE A CA 1
ATOM 1204 C C . ILE A 1 141 ? -11.023 -0.513 19.050 1.00 95.62 141 ILE A C 1
ATOM 1206 O O . ILE A 1 141 ? -10.870 -0.121 17.891 1.00 95.62 1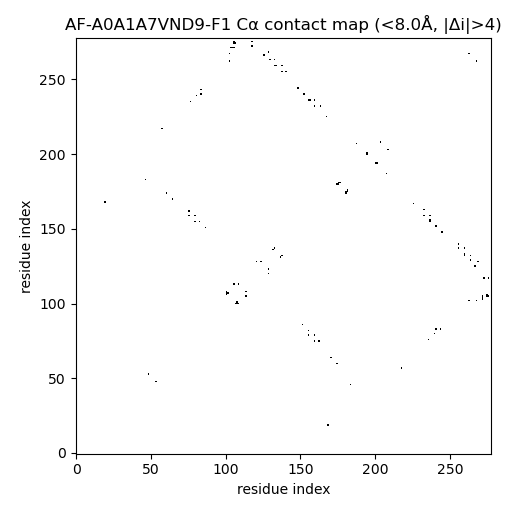41 ILE A O 1
ATOM 1210 N N . ASP A 1 142 ? -9.981 -0.738 19.857 1.00 97.12 142 ASP A N 1
ATOM 1211 C CA . ASP A 1 142 ? -8.588 -0.568 19.429 1.00 97.12 142 ASP A CA 1
ATOM 1212 C C . ASP A 1 142 ? -8.193 -1.529 18.300 1.00 97.12 142 ASP A C 1
ATOM 1214 O O . ASP A 1 142 ? -7.419 -1.168 17.409 1.00 97.12 142 ASP A O 1
ATOM 1218 N N . ASN A 1 143 ? -8.710 -2.757 18.317 1.00 95.69 143 ASN A N 1
ATOM 1219 C CA . ASN A 1 143 ? -8.454 -3.737 17.269 1.00 95.69 143 ASN A CA 1
ATOM 1220 C C . ASN A 1 143 ? -9.124 -3.351 15.945 1.00 95.69 143 ASN A C 1
ATOM 1222 O O . ASN A 1 143 ? -8.494 -3.455 14.893 1.00 95.69 143 ASN A O 1
ATOM 1226 N N . ASP A 1 144 ? -10.367 -2.871 15.987 1.00 95.38 144 ASP A N 1
ATOM 1227 C CA . ASP A 1 144 ? -11.077 -2.387 14.801 1.00 95.38 144 ASP A CA 1
ATOM 1228 C C . ASP A 1 144 ? -10.335 -1.214 14.148 1.00 95.38 144 ASP A C 1
ATOM 1230 O O . ASP A 1 144 ? -10.123 -1.213 12.933 1.00 95.38 144 ASP A O 1
ATOM 1234 N N . TRP A 1 145 ? -9.848 -0.267 14.954 1.00 97.00 145 TRP A N 1
ATOM 1235 C CA . TRP A 1 145 ? -9.011 0.831 14.470 1.00 97.00 145 TRP A CA 1
ATOM 1236 C C . TRP A 1 145 ? -7.717 0.348 13.816 1.00 97.00 145 TRP A C 1
ATOM 1238 O O . TRP A 1 145 ? -7.405 0.741 12.690 1.00 97.00 145 TRP A O 1
ATOM 1248 N N . LYS A 1 146 ? -6.978 -0.548 14.484 1.00 97.12 146 LYS A N 1
ATOM 1249 C CA . LYS A 1 146 ? -5.740 -1.128 13.940 1.00 97.12 146 LYS A CA 1
ATOM 1250 C C . LYS A 1 146 ? -5.989 -1.840 12.615 1.00 97.12 146 LYS A C 1
ATOM 1252 O O . LYS A 1 146 ? -5.228 -1.645 11.670 1.00 97.12 146 LYS A O 1
ATOM 1257 N N . LYS A 1 147 ? -7.050 -2.646 12.525 1.00 96.69 147 LYS A N 1
ATOM 1258 C CA . LYS A 1 147 ? -7.426 -3.350 11.291 1.00 96.69 147 LYS A CA 1
ATOM 1259 C C . LYS A 1 147 ? -7.715 -2.370 10.161 1.00 96.69 147 LYS A C 1
ATOM 1261 O O . LYS A 1 147 ? -7.206 -2.561 9.058 1.00 96.69 147 LYS A O 1
ATOM 1266 N N . TRP A 1 148 ? -8.500 -1.330 10.434 1.00 97.00 148 TRP A N 1
ATOM 1267 C CA . TRP A 1 148 ? -8.843 -0.327 9.435 1.00 97.00 148 TRP A CA 1
ATOM 1268 C C . TRP A 1 148 ? -7.601 0.430 8.948 1.00 97.00 148 TRP A C 1
ATOM 1270 O O . TRP A 1 148 ? -7.337 0.445 7.748 1.00 97.00 148 TRP A O 1
ATOM 1280 N N . ILE A 1 149 ? -6.767 0.941 9.860 1.00 96.50 149 ILE A N 1
ATOM 1281 C CA . ILE A 1 149 ? -5.510 1.623 9.516 1.00 96.50 149 ILE A CA 1
ATOM 1282 C C . ILE A 1 149 ? -4.573 0.733 8.698 1.00 96.50 149 ILE A C 1
ATOM 1284 O O . ILE A 1 149 ? -4.069 1.175 7.668 1.00 96.50 149 ILE A O 1
ATOM 1288 N N . ASN A 1 150 ? -4.362 -0.517 9.115 1.00 95.88 150 ASN A N 1
ATOM 1289 C CA . ASN A 1 150 ? -3.466 -1.436 8.411 1.00 95.88 150 ASN A CA 1
ATOM 1290 C C . ASN A 1 150 ? -3.979 -1.759 7.005 1.00 95.88 150 ASN A C 1
ATOM 1292 O O . ASN A 1 150 ? -3.197 -1.830 6.057 1.00 95.88 150 ASN A O 1
ATOM 1296 N N . ARG A 1 151 ? -5.299 -1.929 6.854 1.00 96.44 151 ARG A N 1
ATOM 1297 C CA . ARG A 1 151 ? -5.919 -2.122 5.543 1.00 96.44 151 ARG A CA 1
ATOM 1298 C C . ARG A 1 151 ? -5.633 -0.922 4.644 1.00 96.44 151 ARG A C 1
ATOM 1300 O O . ARG A 1 151 ? -5.150 -1.116 3.531 1.00 96.44 151 ARG A O 1
ATOM 1307 N N . MET A 1 152 ? -5.868 0.294 5.126 1.00 95.44 152 MET A N 1
ATOM 1308 C CA . MET A 1 152 ? -5.662 1.505 4.329 1.00 95.44 152 MET A CA 1
ATOM 1309 C C . MET A 1 152 ? -4.187 1.741 3.985 1.00 95.44 152 MET A C 1
ATOM 1311 O O . MET A 1 152 ? -3.878 1.997 2.824 1.00 95.44 152 MET A O 1
ATOM 1315 N N . GLU A 1 153 ? -3.267 1.528 4.930 1.00 94.38 153 GLU A N 1
ATOM 1316 C CA . GLU A 1 153 ? -1.816 1.563 4.678 1.00 94.38 153 GLU A CA 1
ATOM 1317 C C . GLU A 1 153 ? -1.417 0.575 3.573 1.00 94.38 153 GLU A C 1
ATOM 1319 O O . GLU A 1 153 ? -0.710 0.932 2.632 1.00 94.38 153 GLU A O 1
ATOM 1324 N N . SER A 1 154 ? -1.930 -0.659 3.641 1.00 94.38 154 SER A N 1
ATOM 1325 C CA . SER A 1 154 ? -1.628 -1.686 2.642 1.00 94.38 154 SER A CA 1
ATOM 1326 C C . SER A 1 154 ? -2.153 -1.336 1.247 1.00 94.38 154 SER A C 1
ATOM 1328 O O . SER A 1 154 ? -1.476 -1.614 0.257 1.00 94.38 154 SER A O 1
ATOM 1330 N N . HIS A 1 155 ? -3.326 -0.699 1.158 1.00 94.8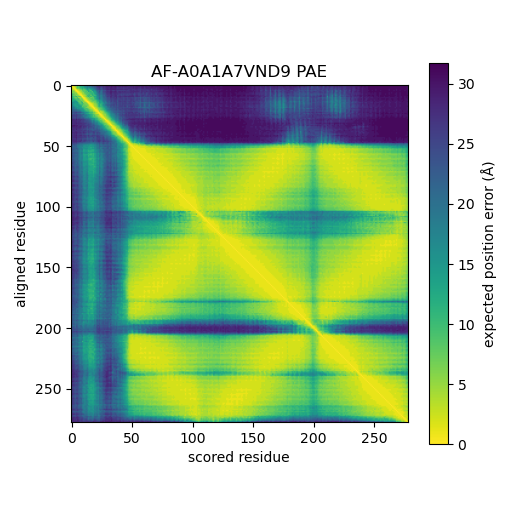8 155 HIS A N 1
ATOM 1331 C CA . HIS A 1 155 ? -3.887 -0.240 -0.112 1.00 94.88 155 HIS A CA 1
ATOM 1332 C C . HIS A 1 155 ? -3.031 0.867 -0.726 1.00 94.88 155 HIS A C 1
ATOM 1334 O O . HIS A 1 155 ? -2.678 0.762 -1.900 1.00 94.88 155 HIS A O 1
ATOM 1340 N N . LEU A 1 156 ? -2.645 1.873 0.064 1.00 94.38 156 LEU A N 1
ATOM 1341 C CA . LEU A 1 156 ? -1.775 2.954 -0.397 1.00 94.38 156 LEU A CA 1
ATOM 1342 C C . LEU A 1 156 ? -0.429 2.420 -0.897 1.00 94.38 156 LEU A C 1
ATOM 1344 O O . LEU A 1 156 ? 0.031 2.780 -1.980 1.00 94.38 156 LEU A O 1
ATOM 1348 N N . TYR A 1 157 ? 0.209 1.550 -0.112 1.00 93.31 157 TYR A N 1
ATOM 1349 C CA . TYR A 1 157 ? 1.526 1.021 -0.459 1.00 93.31 157 TYR A CA 1
ATOM 1350 C C . TYR A 1 157 ? 1.479 0.177 -1.725 1.00 93.31 157 TYR A C 1
ATOM 1352 O O . TYR A 1 157 ? 2.348 0.342 -2.581 1.00 93.31 157 TYR A O 1
ATOM 1360 N N . ARG A 1 158 ? 0.447 -0.664 -1.866 1.00 94.62 158 ARG A N 1
ATOM 1361 C CA . ARG A 1 158 ? 0.227 -1.458 -3.075 1.00 94.62 158 ARG A CA 1
ATOM 1362 C C . ARG A 1 158 ? -0.001 -0.570 -4.294 1.00 94.62 158 ARG A C 1
ATOM 1364 O O . ARG A 1 158 ? 0.655 -0.784 -5.300 1.00 94.62 158 ARG A O 1
ATOM 1371 N N . MET A 1 159 ? -0.867 0.440 -4.191 1.00 95.12 159 MET A N 1
ATOM 1372 C CA . MET A 1 159 ? -1.138 1.380 -5.284 1.00 95.12 159 MET A CA 1
ATOM 1373 C C . MET A 1 159 ? 0.156 2.036 -5.783 1.00 95.12 159 MET A C 1
ATOM 1375 O O . MET A 1 159 ? 0.467 1.971 -6.966 1.00 95.12 159 MET A O 1
ATOM 1379 N N . ILE A 1 160 ? 0.962 2.591 -4.872 1.00 94.88 160 ILE A N 1
ATOM 1380 C CA . ILE A 1 160 ? 2.231 3.235 -5.234 1.00 94.88 160 ILE A CA 1
ATOM 1381 C C . ILE A 1 160 ? 3.213 2.233 -5.860 1.00 94.88 160 ILE A C 1
ATOM 1383 O O . ILE A 1 160 ? 3.899 2.558 -6.830 1.00 94.88 160 ILE A O 1
ATOM 1387 N N . GLU A 1 161 ? 3.318 1.028 -5.297 1.00 93.19 161 GLU A N 1
ATOM 1388 C CA . GLU A 1 161 ? 4.221 -0.009 -5.798 1.00 93.19 161 GLU A CA 1
ATOM 1389 C C . GLU A 1 161 ? 3.822 -0.507 -7.189 1.00 93.19 161 GLU A C 1
ATOM 1391 O O . GLU A 1 161 ? 4.683 -0.592 -8.066 1.00 93.19 161 GLU A O 1
ATOM 1396 N N . ASP A 1 162 ? 2.535 -0.761 -7.412 1.00 93.38 162 ASP A N 1
ATOM 1397 C CA . ASP A 1 162 ? 1.999 -1.206 -8.696 1.00 93.38 162 ASP A CA 1
ATOM 1398 C C . ASP A 1 162 ? 2.181 -0.126 -9.769 1.00 93.38 162 ASP A C 1
ATOM 1400 O O . ASP A 1 162 ? 2.683 -0.420 -10.858 1.00 93.38 162 ASP A O 1
ATOM 1404 N N . THR A 1 163 ? 1.874 1.136 -9.450 1.00 95.31 163 THR A N 1
ATOM 1405 C CA . THR A 1 163 ? 2.059 2.275 -10.361 1.00 95.31 163 THR A CA 1
ATOM 1406 C C . THR A 1 163 ? 3.536 2.471 -10.720 1.00 95.31 163 THR A C 1
ATOM 1408 O O . THR A 1 163 ? 3.884 2.583 -11.901 1.00 95.31 163 THR A O 1
ATOM 1411 N N . TRP A 1 164 ? 4.442 2.422 -9.735 1.00 96.00 164 TRP A N 1
ATOM 1412 C CA . TRP A 1 164 ? 5.890 2.473 -9.973 1.00 96.00 164 TRP A CA 1
ATOM 1413 C C . TRP A 1 164 ? 6.383 1.301 -10.822 1.00 96.00 164 TRP A C 1
ATOM 1415 O O . TRP A 1 164 ? 7.134 1.492 -11.784 1.00 96.00 164 TRP A O 1
ATOM 1425 N N . MET A 1 165 ? 5.958 0.082 -10.487 1.00 93.88 165 MET A N 1
ATOM 1426 C CA . MET A 1 165 ? 6.341 -1.129 -11.199 1.00 93.88 165 MET A CA 1
ATOM 1427 C C . MET A 1 165 ? 5.877 -1.086 -12.651 1.00 93.88 165 MET A C 1
ATOM 1429 O O . MET A 1 165 ? 6.656 -1.423 -13.546 1.00 93.88 165 MET A O 1
ATOM 1433 N N . HIS A 1 166 ? 4.643 -0.658 -12.899 1.00 94.88 166 HIS A N 1
ATOM 1434 C CA . HIS A 1 166 ? 4.111 -0.527 -14.245 1.00 94.88 166 HIS A CA 1
ATOM 1435 C C . HIS A 1 166 ? 4.906 0.504 -15.048 1.00 94.88 166 HIS A C 1
ATOM 1437 O O . HIS A 1 166 ? 5.413 0.191 -16.127 1.00 94.88 166 HIS A O 1
ATOM 1443 N N . TRP A 1 167 ? 5.101 1.700 -14.487 1.00 97.56 167 TRP A N 1
ATOM 1444 C CA . TRP A 1 167 ? 5.804 2.782 -15.165 1.00 97.56 167 TRP A CA 1
ATOM 1445 C C . TRP A 1 167 ? 7.253 2.412 -15.499 1.00 97.56 167 TRP A C 1
ATOM 1447 O O . TRP A 1 167 ? 7.659 2.518 -16.656 1.00 97.56 167 TRP A O 1
ATOM 1457 N N . ARG A 1 168 ? 8.034 1.887 -14.541 1.00 95.12 168 ARG A N 1
ATOM 1458 C CA . ARG A 1 168 ? 9.442 1.516 -14.798 1.00 95.12 168 ARG A CA 1
ATOM 1459 C C . ARG A 1 168 ? 9.560 0.408 -15.846 1.00 95.12 168 ARG A C 1
ATOM 1461 O O . ARG A 1 168 ? 10.478 0.428 -16.664 1.00 95.12 168 ARG A O 1
ATOM 1468 N N . SER A 1 169 ? 8.623 -0.541 -15.834 1.00 92.81 169 SER A N 1
ATOM 1469 C CA . SER A 1 169 ? 8.573 -1.638 -16.805 1.00 92.81 169 SER A CA 1
ATOM 1470 C C . SER A 1 169 ? 8.260 -1.107 -18.197 1.00 92.81 169 SER A C 1
ATOM 1472 O O . SER A 1 169 ? 8.922 -1.474 -19.164 1.00 92.81 169 SER A O 1
ATOM 1474 N N . TYR A 1 170 ? 7.303 -0.186 -18.295 1.00 95.00 170 TYR A N 1
ATOM 1475 C CA . TYR A 1 170 ? 6.986 0.492 -19.540 1.00 95.00 170 TYR A CA 1
ATOM 1476 C C . TYR A 1 170 ? 8.197 1.253 -20.093 1.00 95.00 170 TYR A C 1
ATOM 1478 O O . TYR A 1 170 ? 8.549 1.057 -21.255 1.00 95.00 170 TYR A O 1
ATOM 1486 N N . GLN A 1 171 ? 8.896 2.040 -19.267 1.00 95.81 171 GLN A N 1
ATOM 1487 C CA . GLN A 1 171 ? 10.059 2.808 -19.719 1.00 95.81 171 GLN A CA 1
ATOM 1488 C C . GLN A 1 171 ? 11.167 1.911 -20.285 1.00 95.81 171 GLN A C 1
ATOM 1490 O O . GLN A 1 171 ? 11.649 2.151 -21.388 1.00 95.81 171 GLN A O 1
ATOM 1495 N N . ILE A 1 172 ? 11.565 0.839 -19.593 1.00 93.56 172 ILE A N 1
ATOM 1496 C CA . ILE A 1 172 ? 12.614 -0.039 -20.140 1.00 93.56 172 ILE A CA 1
ATOM 1497 C C . ILE A 1 172 ? 12.149 -0.776 -21.405 1.00 93.56 172 ILE A C 1
ATOM 1499 O O . ILE A 1 172 ? 12.954 -1.051 -22.296 1.00 93.56 172 ILE A O 1
ATOM 1503 N N . LEU A 1 173 ? 10.848 -1.056 -21.534 1.00 91.69 173 LEU A N 1
ATOM 1504 C CA . LEU A 1 173 ? 10.286 -1.631 -22.753 1.00 91.69 173 LEU A CA 1
ATOM 1505 C C . LEU A 1 173 ? 10.352 -0.665 -23.940 1.00 91.69 173 LEU A C 1
ATOM 1507 O O . LEU A 1 173 ? 10.595 -1.141 -25.048 1.00 91.69 173 LEU A O 1
ATOM 1511 N N . THR A 1 174 ? 10.190 0.651 -23.750 1.00 93.38 174 THR A N 1
ATOM 1512 C CA . THR A 1 174 ? 10.339 1.616 -24.859 1.00 93.38 174 THR A CA 1
ATOM 1513 C C . THR A 1 174 ? 11.756 1.590 -25.429 1.00 93.38 174 THR A C 1
ATOM 1515 O O . THR A 1 174 ? 11.925 1.559 -26.646 1.00 93.38 174 THR A O 1
ATOM 1518 N N . TRP A 1 175 ? 12.775 1.470 -24.571 1.00 94.44 175 TRP A N 1
ATOM 1519 C CA . TRP A 1 175 ? 14.159 1.281 -25.009 1.00 94.44 175 TRP A CA 1
ATOM 1520 C C . TRP A 1 175 ? 14.354 -0.020 -25.791 1.00 94.44 175 TRP A C 1
ATOM 1522 O O . TRP A 1 175 ? 14.902 -0.019 -26.896 1.00 94.44 175 TRP A O 1
ATOM 1532 N N . LEU A 1 176 ? 13.896 -1.141 -25.226 1.00 88.12 176 LEU A N 1
ATOM 1533 C CA . LEU A 1 176 ? 14.081 -2.471 -25.816 1.00 88.12 176 LEU A CA 1
ATOM 1534 C C . LEU A 1 176 ? 13.338 -2.653 -27.145 1.00 88.12 176 LEU A C 1
ATOM 1536 O O . LEU A 1 176 ? 13.737 -3.503 -27.942 1.00 88.12 176 LEU A O 1
ATOM 1540 N N . LYS A 1 177 ? 12.269 -1.881 -27.366 1.00 87.50 177 LYS A N 1
ATOM 1541 C CA . LYS A 1 177 ? 11.468 -1.883 -28.593 1.00 87.50 177 LYS A CA 1
ATOM 1542 C C . LYS A 1 177 ? 11.937 -0.884 -29.649 1.00 87.50 177 LYS A C 1
ATOM 1544 O O . LYS A 1 177 ? 11.365 -0.893 -30.729 1.00 87.50 177 LYS A O 1
ATOM 1549 N N . SER A 1 178 ? 12.937 -0.043 -29.375 1.00 89.75 178 SER A N 1
ATOM 1550 C CA . SER A 1 178 ? 13.478 0.844 -30.414 1.00 89.75 178 SER A CA 1
ATOM 1551 C C . SER A 1 178 ? 14.009 0.019 -31.593 1.00 89.75 178 SER A C 1
ATOM 1553 O O . SER A 1 178 ? 14.710 -0.970 -31.369 1.00 89.75 178 SER A O 1
ATOM 1555 N N . ASP A 1 179 ? 13.666 0.413 -32.825 1.00 81.62 179 ASP A N 1
ATOM 1556 C CA . ASP A 1 179 ? 13.808 -0.422 -34.033 1.00 81.62 179 ASP A CA 1
ATOM 1557 C C . ASP A 1 179 ? 15.189 -1.090 -34.134 1.00 81.62 179 ASP A C 1
ATOM 1559 O O . ASP A 1 179 ? 15.317 -2.314 -34.120 1.00 81.62 179 ASP A O 1
ATOM 1563 N N . TRP A 1 180 ? 16.259 -0.290 -34.087 1.00 88.19 180 TRP A N 1
ATOM 1564 C CA . TRP A 1 180 ? 17.626 -0.805 -34.198 1.00 88.19 180 TRP A CA 1
ATOM 1565 C C . TRP A 1 180 ? 18.027 -1.723 -33.031 1.00 88.19 180 TRP A C 1
ATOM 1567 O O . TRP A 1 180 ? 18.794 -2.671 -33.218 1.00 88.19 180 TRP A O 1
ATOM 1577 N N . LYS A 1 181 ? 17.556 -1.436 -31.810 1.00 89.06 181 LYS A N 1
ATOM 1578 C CA . LYS A 1 181 ? 17.912 -2.186 -30.598 1.00 89.06 181 LYS A CA 1
ATOM 1579 C C . LYS A 1 181 ? 17.190 -3.524 -30.573 1.00 89.06 181 LYS A C 1
ATOM 1581 O O . LYS A 1 181 ? 17.786 -4.529 -30.177 1.00 89.06 181 LYS A O 1
ATOM 1586 N N . HIS A 1 182 ? 15.925 -3.522 -30.979 1.00 85.50 182 HIS A N 1
ATOM 1587 C CA . HIS A 1 182 ? 15.103 -4.709 -31.118 1.00 85.50 182 HIS A CA 1
ATOM 1588 C C . HIS A 1 182 ? 15.733 -5.679 -32.119 1.00 85.50 182 HIS A C 1
ATOM 1590 O O . HIS A 1 182 ? 16.012 -6.829 -31.764 1.00 85.50 182 HIS A O 1
ATOM 1596 N N . ASP A 1 183 ? 16.058 -5.188 -33.315 1.00 88.00 183 ASP A N 1
ATOM 1597 C CA . ASP A 1 183 ? 16.639 -5.995 -34.386 1.00 88.00 183 ASP A CA 1
ATOM 1598 C C . ASP A 1 183 ? 18.029 -6.526 -34.020 1.00 88.00 183 ASP A C 1
ATOM 1600 O O . ASP A 1 183 ? 18.299 -7.720 -34.179 1.00 88.00 183 ASP A O 1
ATOM 1604 N N . GLU A 1 184 ? 18.893 -5.682 -33.439 1.00 88.00 184 GLU A N 1
ATOM 1605 C CA . GLU A 1 184 ? 20.211 -6.097 -32.949 1.00 88.00 184 GLU A CA 1
ATOM 1606 C C . GLU A 1 184 ? 20.092 -7.205 -31.890 1.00 88.00 184 GLU A C 1
ATOM 1608 O O . GLU A 1 184 ? 20.800 -8.214 -31.952 1.00 88.00 184 GLU A O 1
ATOM 1613 N N . ASN A 1 185 ? 19.189 -7.043 -30.919 1.00 87.75 185 ASN A N 1
ATOM 1614 C CA . ASN A 1 185 ? 18.979 -8.042 -29.878 1.00 87.75 185 ASN A CA 1
ATOM 1615 C C . ASN A 1 185 ? 18.440 -9.356 -30.459 1.00 87.75 185 ASN A C 1
ATOM 1617 O O . ASN A 1 185 ? 18.938 -10.421 -30.096 1.00 87.75 185 ASN A O 1
ATOM 1621 N N . ILE A 1 186 ? 17.458 -9.308 -31.367 1.00 87.12 186 ILE A N 1
ATOM 1622 C CA . ILE A 1 186 ? 16.923 -10.506 -32.028 1.00 87.12 186 ILE A CA 1
ATOM 1623 C C . ILE A 1 186 ? 18.017 -11.229 -32.807 1.00 87.12 186 ILE A C 1
ATOM 1625 O O . ILE A 1 186 ? 18.116 -12.455 -32.716 1.00 87.12 186 ILE A O 1
ATOM 1629 N N . TYR A 1 187 ? 18.832 -10.495 -33.564 1.00 87.00 187 TYR A N 1
ATOM 1630 C CA . TYR A 1 187 ? 19.925 -11.060 -34.345 1.00 87.00 187 TYR A CA 1
ATOM 1631 C C . TYR A 1 187 ? 20.902 -11.839 -33.455 1.00 87.00 187 TYR A C 1
ATOM 1633 O O . TYR A 1 187 ? 21.143 -13.028 -33.689 1.00 87.00 187 TYR A O 1
ATOM 1641 N N . TRP A 1 188 ? 21.414 -11.207 -32.395 1.00 86.12 188 TRP A N 1
ATOM 1642 C CA . TRP A 1 188 ? 22.391 -11.848 -31.517 1.00 86.12 188 TRP A CA 1
ATOM 1643 C C . TRP A 1 188 ? 21.791 -12.992 -30.699 1.00 86.12 188 TRP A C 1
ATOM 1645 O O . TRP A 1 188 ? 22.422 -14.040 -30.598 1.00 86.12 188 TRP A O 1
ATOM 1655 N N . LEU A 1 189 ? 20.561 -12.860 -30.194 1.00 84.81 189 LEU A N 1
ATOM 1656 C CA . LEU A 1 189 ? 19.880 -13.942 -29.471 1.00 84.81 189 LEU A CA 1
ATOM 1657 C C . LEU A 1 189 ? 19.608 -15.160 -30.367 1.00 84.81 189 LEU A C 1
ATOM 1659 O O . LEU A 1 189 ? 19.793 -16.298 -29.935 1.00 84.81 189 LEU A O 1
ATOM 1663 N N . LYS A 1 190 ? 19.205 -14.948 -31.629 1.00 83.94 190 LYS A N 1
ATOM 1664 C CA . LYS A 1 190 ? 19.057 -16.037 -32.611 1.00 83.94 190 LYS A CA 1
ATOM 1665 C C . LYS A 1 190 ? 20.392 -16.728 -32.867 1.00 83.94 190 LYS A C 1
ATOM 1667 O O . LYS A 1 190 ? 20.430 -17.956 -32.934 1.00 83.94 190 LYS A O 1
ATOM 1672 N N . LYS A 1 191 ? 21.478 -15.957 -32.983 1.00 81.12 191 LYS A N 1
ATOM 1673 C CA . LYS A 1 191 ? 22.826 -16.504 -33.160 1.00 81.12 191 LYS A CA 1
ATOM 1674 C C . LYS A 1 191 ? 23.237 -17.368 -31.961 1.00 81.12 191 LYS A C 1
ATOM 1676 O O . LYS A 1 191 ? 23.619 -18.515 -32.170 1.00 81.12 191 LYS A O 1
ATOM 1681 N N . GLU A 1 192 ? 23.040 -16.883 -30.732 1.00 81.19 192 GLU A N 1
ATOM 1682 C CA . GLU A 1 192 ? 23.303 -17.651 -29.501 1.00 81.19 192 GLU A CA 1
ATOM 1683 C C . GLU A 1 192 ? 22.501 -18.955 -29.444 1.00 81.19 192 GLU A C 1
ATOM 1685 O O . GLU A 1 192 ? 23.042 -20.017 -29.138 1.00 81.19 192 GLU A O 1
ATOM 1690 N N . TYR A 1 193 ? 21.212 -18.900 -29.788 1.00 78.75 193 TYR A N 1
ATOM 1691 C CA . TYR A 1 193 ? 20.351 -20.080 -29.810 1.00 78.75 193 TYR A CA 1
ATOM 1692 C C . TYR A 1 193 ? 20.830 -21.137 -30.818 1.00 78.75 193 TYR A C 1
ATOM 1694 O O . TYR A 1 193 ? 20.833 -22.334 -30.523 1.00 78.75 193 TYR A O 1
ATOM 1702 N N . ILE A 1 194 ? 21.244 -20.714 -32.016 1.00 76.25 194 ILE A N 1
ATOM 1703 C CA . ILE A 1 194 ? 21.782 -21.621 -33.038 1.00 76.25 194 ILE A CA 1
ATOM 1704 C C . ILE A 1 194 ? 23.110 -22.231 -32.568 1.00 76.25 194 ILE A C 1
ATOM 1706 O O . ILE A 1 194 ? 23.316 -23.433 -32.742 1.00 76.25 194 ILE A O 1
ATOM 1710 N N . GLU A 1 195 ? 23.983 -21.434 -31.950 1.00 72.62 195 GLU A N 1
ATOM 1711 C CA . GLU A 1 195 ? 25.282 -21.875 -31.427 1.00 72.62 195 GLU A CA 1
ATOM 1712 C C . GLU A 1 195 ? 25.140 -22.901 -30.294 1.00 72.62 195 GLU A C 1
ATOM 1714 O O . GLU A 1 195 ? 25.844 -23.911 -30.298 1.00 72.62 195 GLU A O 1
ATOM 1719 N N . TRP A 1 196 ? 24.194 -22.710 -29.369 1.00 70.19 196 TRP A N 1
ATOM 1720 C CA . TRP A 1 196 ? 23.924 -23.678 -28.297 1.00 70.19 196 TRP A CA 1
ATOM 1721 C C . TRP A 1 196 ? 23.397 -25.015 -28.816 1.00 70.19 196 TRP A C 1
ATOM 1723 O O . TRP A 1 196 ? 23.757 -26.064 -28.288 1.00 70.19 196 TRP A O 1
ATOM 1733 N N . ASN A 1 197 ? 22.582 -24.991 -29.871 1.00 72.69 197 ASN A N 1
ATOM 1734 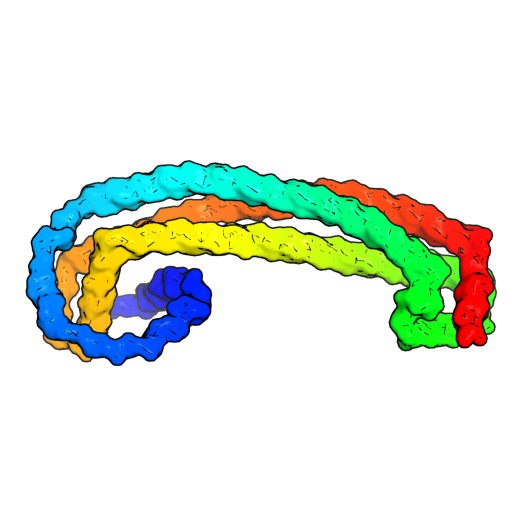C CA . ASN A 1 197 ? 22.024 -26.207 -30.462 1.00 72.69 197 ASN A CA 1
ATOM 1735 C C . ASN A 1 197 ? 22.980 -26.897 -31.451 1.00 72.69 197 ASN A C 1
ATOM 1737 O O . ASN A 1 197 ? 22.777 -28.067 -31.777 1.00 72.69 197 ASN A O 1
ATOM 1741 N N . LYS A 1 198 ? 24.010 -26.197 -31.955 1.00 70.88 198 LYS A N 1
ATOM 1742 C CA . LYS A 1 198 ? 25.014 -26.735 -32.894 1.00 70.88 198 LYS A CA 1
ATOM 1743 C C . LYS A 1 198 ? 26.433 -26.232 -32.555 1.00 70.88 198 LYS A C 1
ATOM 1745 O O . LYS A 1 198 ? 26.986 -25.414 -33.296 1.00 70.88 198 LYS A O 1
ATOM 1750 N N . PRO A 1 199 ? 27.069 -26.772 -31.494 1.00 60.34 199 PRO A N 1
ATOM 1751 C CA . PRO A 1 199 ? 28.347 -26.274 -30.965 1.00 60.34 199 PRO A CA 1
ATOM 1752 C C . PRO A 1 199 ? 29.540 -26.390 -31.925 1.00 60.34 199 PRO A C 1
ATOM 1754 O O . PRO A 1 199 ? 30.565 -25.744 -31.734 1.00 60.34 199 PRO A O 1
ATOM 1757 N N . SER A 1 200 ? 29.433 -27.202 -32.978 1.00 56.50 200 SER A N 1
ATOM 1758 C CA . SER A 1 200 ? 30.510 -27.410 -33.952 1.00 56.50 200 SER A CA 1
ATOM 1759 C C . SER A 1 200 ? 30.729 -26.231 -34.917 1.00 56.50 200 SER A C 1
ATOM 1761 O O . SER A 1 200 ? 31.624 -26.301 -35.755 1.00 56.50 200 SER A O 1
ATOM 1763 N N . LYS A 1 201 ? 29.925 -25.157 -34.828 1.00 55.19 201 LYS A N 1
ATOM 1764 C CA . LYS A 1 201 ? 29.989 -23.961 -35.695 1.00 55.19 201 LYS A CA 1
ATOM 1765 C C . LYS A 1 201 ? 30.269 -22.654 -34.935 1.00 55.19 201 LYS A C 1
ATOM 1767 O O . LYS A 1 201 ? 29.912 -21.580 -35.411 1.00 55.19 201 LYS A O 1
ATOM 1772 N N . VAL A 1 202 ? 30.869 -22.728 -33.747 1.00 53.44 202 VAL A N 1
ATOM 1773 C CA . VAL A 1 202 ? 31.075 -21.551 -32.889 1.00 53.44 202 VAL A CA 1
ATOM 1774 C C . VAL A 1 202 ? 32.154 -20.631 -33.469 1.00 53.44 202 VAL A C 1
ATOM 1776 O O . VAL A 1 202 ? 33.339 -20.954 -33.467 1.00 53.44 202 VAL A O 1
ATOM 1779 N N . GLN A 1 203 ? 31.735 -19.448 -33.919 1.00 58.19 203 GLN A N 1
ATOM 1780 C CA . GLN A 1 203 ? 32.601 -18.298 -34.174 1.00 58.19 203 GLN A CA 1
ATOM 1781 C C . GLN A 1 203 ? 32.095 -17.134 -33.318 1.00 58.19 203 GLN A C 1
ATOM 1783 O O . GLN A 1 203 ? 31.368 -16.254 -33.791 1.00 58.19 203 GLN A O 1
ATOM 1788 N N . ASN A 1 204 ? 32.481 -17.138 -32.040 1.00 58.94 204 ASN A N 1
ATOM 1789 C CA . ASN A 1 204 ? 32.304 -15.984 -31.161 1.00 58.94 204 ASN A CA 1
ATOM 1790 C C . ASN A 1 204 ? 33.216 -14.858 -31.659 1.00 58.94 204 ASN A C 1
ATOM 1792 O O . ASN A 1 204 ? 34.398 -14.795 -31.327 1.00 58.94 204 ASN A O 1
ATOM 1796 N N . THR A 1 205 ? 32.672 -14.003 -32.520 1.00 68.25 205 THR A N 1
ATOM 1797 C CA . THR A 1 205 ? 33.371 -12.851 -33.089 1.00 68.25 205 THR A CA 1
ATOM 1798 C C . THR A 1 205 ? 33.479 -11.723 -32.059 1.00 68.25 205 THR A C 1
ATOM 1800 O O . THR A 1 205 ? 32.653 -11.617 -31.150 1.00 68.25 205 THR A O 1
ATOM 1803 N N . GLY A 1 206 ? 34.472 -10.837 -32.207 1.00 81.19 206 GLY A N 1
ATOM 1804 C CA . GLY A 1 206 ? 34.643 -9.672 -31.322 1.00 81.19 206 GLY A CA 1
ATOM 1805 C C . GLY A 1 206 ? 33.389 -8.791 -31.205 1.00 81.19 206 GLY A C 1
ATOM 1806 O O . GLY A 1 206 ? 33.128 -8.229 -30.145 1.00 81.19 206 GLY A O 1
ATOM 1807 N N . GLU A 1 207 ? 32.557 -8.749 -32.248 1.00 82.69 207 GLU A N 1
ATOM 1808 C CA . GLU A 1 207 ? 31.282 -8.019 -32.274 1.00 82.69 207 GLU A CA 1
ATOM 1809 C C . GLU A 1 207 ? 30.234 -8.560 -31.289 1.00 82.69 207 GLU A C 1
ATOM 1811 O O . GLU A 1 207 ? 29.524 -7.780 -30.651 1.00 82.69 207 GLU A O 1
ATOM 1816 N N . TRP A 1 208 ? 30.171 -9.882 -31.085 1.00 83.44 208 TRP A N 1
ATOM 1817 C CA . TRP A 1 208 ? 29.274 -10.467 -30.082 1.00 83.44 208 TRP A CA 1
ATOM 1818 C C . TRP A 1 208 ? 29.679 -10.039 -28.668 1.00 83.44 208 TRP A C 1
ATOM 1820 O O . TRP A 1 208 ? 28.831 -9.664 -27.855 1.00 83.44 208 TRP A O 1
ATOM 1830 N N . LEU A 1 209 ? 30.988 -10.038 -28.383 1.00 84.56 209 LEU A N 1
ATOM 1831 C CA . LEU A 1 209 ? 31.508 -9.613 -27.085 1.00 84.56 209 LEU A CA 1
ATOM 1832 C C . LEU A 1 209 ? 31.207 -8.130 -26.828 1.00 84.56 209 LEU A C 1
ATOM 1834 O O . LEU A 1 209 ? 30.762 -7.789 -25.731 1.00 84.56 209 LEU A O 1
ATOM 1838 N N . LYS A 1 210 ? 31.375 -7.267 -27.839 1.00 87.31 210 LYS A N 1
ATOM 1839 C CA . LYS A 1 210 ? 31.000 -5.844 -27.762 1.00 87.31 210 LYS A CA 1
ATOM 1840 C C . LYS A 1 210 ? 29.512 -5.663 -27.466 1.00 87.31 210 LYS A C 1
ATOM 1842 O O . LYS A 1 210 ? 29.153 -4.896 -26.570 1.00 87.31 210 LYS A O 1
ATOM 1847 N N . TRP A 1 211 ? 28.639 -6.399 -28.160 1.00 88.50 211 TRP A N 1
ATOM 1848 C CA . TRP A 1 211 ? 27.199 -6.376 -27.888 1.00 88.50 211 TRP A CA 1
ATOM 1849 C C . TRP A 1 211 ? 26.881 -6.806 -26.448 1.00 88.50 211 TRP A C 1
ATOM 1851 O O . TRP A 1 211 ? 26.173 -6.086 -25.741 1.00 88.50 211 TRP A O 1
ATOM 1861 N N . LYS A 1 212 ? 27.456 -7.918 -25.966 1.00 86.25 212 LYS A N 1
ATOM 1862 C CA . LYS A 1 212 ? 27.271 -8.384 -24.580 1.00 86.25 212 LYS A CA 1
ATOM 1863 C C . LYS A 1 212 ? 27.726 -7.360 -23.549 1.00 86.25 212 LYS A C 1
ATOM 1865 O O . LYS A 1 212 ? 26.999 -7.095 -22.592 1.00 86.25 212 LYS A O 1
ATOM 1870 N N . GLN A 1 213 ? 28.907 -6.777 -23.743 1.00 89.06 213 GLN A N 1
ATOM 1871 C CA . GLN A 1 213 ? 29.438 -5.741 -22.859 1.00 89.06 213 GLN A CA 1
ATOM 1872 C C . GLN A 1 213 ? 28.511 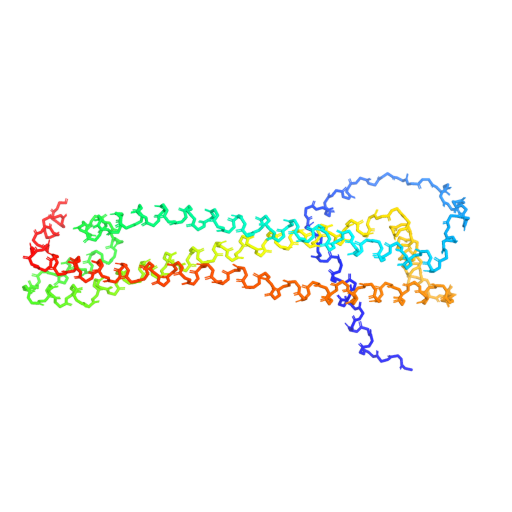-4.521 -22.816 1.00 89.06 213 GLN A C 1
ATOM 1874 O O . GLN A 1 213 ? 28.202 -4.032 -21.729 1.00 89.06 213 GLN A O 1
ATOM 1879 N N . ARG A 1 214 ? 27.994 -4.079 -23.971 1.00 91.69 214 ARG A N 1
ATOM 1880 C CA . ARG A 1 214 ? 27.032 -2.972 -24.052 1.00 91.69 214 ARG A CA 1
ATOM 1881 C C . ARG A 1 214 ? 25.723 -3.291 -23.330 1.00 91.69 214 ARG A C 1
ATOM 1883 O O . ARG A 1 214 ? 25.277 -2.483 -22.522 1.00 91.69 214 ARG A O 1
ATOM 1890 N N . VAL A 1 215 ? 25.122 -4.458 -23.575 1.00 89.75 215 VAL A N 1
ATOM 1891 C CA . VAL A 1 215 ? 23.884 -4.885 -22.893 1.00 89.75 215 VAL A CA 1
ATOM 1892 C C . VAL A 1 215 ? 24.085 -4.938 -21.378 1.00 89.75 215 VAL A C 1
ATOM 1894 O O . VAL A 1 215 ? 23.247 -4.441 -20.628 1.00 89.75 215 VAL A O 1
ATOM 1897 N N . HIS A 1 216 ? 25.214 -5.482 -20.921 1.00 88.56 216 HIS A N 1
ATOM 1898 C CA . HIS A 1 216 ? 25.534 -5.540 -19.498 1.00 88.56 216 HIS A CA 1
ATOM 1899 C C . HIS A 1 216 ? 25.691 -4.144 -18.880 1.00 88.56 216 HIS A C 1
ATOM 1901 O O . HIS A 1 216 ? 25.085 -3.862 -17.847 1.00 88.56 216 HIS A O 1
ATOM 1907 N N . LYS A 1 217 ? 26.449 -3.254 -19.533 1.00 93.50 217 LYS A N 1
ATOM 1908 C CA . LYS A 1 217 ? 26.623 -1.861 -19.099 1.00 93.50 217 LYS A CA 1
ATOM 1909 C C . LYS A 1 217 ? 25.274 -1.142 -18.987 1.00 93.50 217 LYS A C 1
ATOM 1911 O O . LYS A 1 217 ? 24.977 -0.578 -17.939 1.00 93.50 217 LYS A O 1
ATOM 1916 N N . GLN A 1 218 ? 24.436 -1.222 -20.022 1.00 93.75 218 GLN A N 1
ATOM 1917 C CA . GLN A 1 218 ? 23.102 -0.608 -20.043 1.00 93.75 218 GLN A CA 1
ATOM 1918 C C . GLN A 1 218 ? 22.204 -1.156 -18.927 1.00 93.75 218 GLN A C 1
ATOM 1920 O O . GLN A 1 218 ? 21.547 -0.390 -18.227 1.00 93.75 218 GLN A O 1
ATOM 1925 N N . SER A 1 219 ? 22.225 -2.474 -18.699 1.00 91.38 219 SER A N 1
ATOM 1926 C CA . SER A 1 219 ? 21.477 -3.106 -17.607 1.00 91.38 219 SER A CA 1
ATOM 1927 C C . SER A 1 219 ? 21.925 -2.614 -16.230 1.00 91.38 219 SER A C 1
ATOM 1929 O O . SER A 1 219 ? 21.080 -2.405 -15.362 1.00 91.38 219 SER A O 1
ATOM 1931 N N . LEU A 1 220 ? 23.231 -2.426 -16.019 1.00 94.38 220 LEU A N 1
ATOM 1932 C CA . LEU A 1 220 ? 23.767 -1.927 -14.755 1.00 94.38 220 LEU A CA 1
ATOM 1933 C C . LEU A 1 220 ? 23.411 -0.453 -14.530 1.00 94.38 220 LEU A C 1
ATOM 1935 O O . LEU A 1 220 ? 23.075 -0.065 -13.413 1.00 94.38 220 LEU A O 1
ATOM 1939 N N . GLU A 1 221 ? 23.471 0.361 -15.582 1.00 96.06 221 GLU A N 1
ATOM 1940 C CA . GLU A 1 221 ? 23.057 1.765 -15.531 1.00 96.06 221 GLU A CA 1
ATOM 1941 C C . GLU A 1 221 ? 21.563 1.904 -15.223 1.00 96.06 221 GLU A C 1
ATOM 1943 O O . GLU A 1 221 ? 21.209 2.654 -14.316 1.00 96.06 221 GLU A O 1
ATOM 1948 N N . TRP A 1 222 ? 20.705 1.128 -15.894 1.00 96.31 222 TRP A N 1
ATOM 1949 C CA . TRP A 1 222 ? 19.271 1.071 -15.599 1.00 96.31 222 TRP A CA 1
ATOM 1950 C C . TRP A 1 222 ? 19.004 0.656 -14.151 1.00 96.31 222 TRP A C 1
ATOM 1952 O O . TRP A 1 222 ? 18.272 1.336 -13.440 1.00 96.31 222 TRP A O 1
ATOM 1962 N N . PHE A 1 223 ? 19.637 -0.423 -13.687 1.00 94.44 223 PHE A N 1
ATOM 1963 C CA . PHE A 1 223 ? 19.458 -0.913 -12.322 1.00 94.44 223 PHE A CA 1
ATOM 1964 C C . PHE A 1 223 ? 19.838 0.142 -11.276 1.00 94.44 223 PHE A C 1
ATOM 1966 O O . PHE A 1 223 ? 19.070 0.407 -10.355 1.00 94.44 223 PHE A O 1
ATOM 1973 N N . ARG A 1 224 ? 20.992 0.800 -11.446 1.00 95.56 224 ARG A N 1
ATOM 1974 C CA . ARG A 1 224 ? 21.428 1.885 -10.553 1.00 95.56 224 ARG A CA 1
ATOM 1975 C C . ARG A 1 224 ? 20.461 3.062 -10.574 1.00 95.56 224 ARG A C 1
ATOM 1977 O O . ARG A 1 224 ? 20.182 3.639 -9.525 1.00 95.56 224 ARG A O 1
ATOM 1984 N N . TRP A 1 225 ? 19.955 3.411 -11.755 1.00 97.12 225 TRP A N 1
ATOM 1985 C CA . TRP A 1 225 ? 18.967 4.470 -11.899 1.00 97.12 225 TRP A CA 1
ATOM 1986 C C . TRP A 1 225 ? 17.675 4.113 -11.150 1.00 97.12 225 TRP A C 1
ATOM 1988 O O . TRP A 1 225 ? 17.262 4.883 -10.286 1.00 97.12 225 TRP A O 1
ATOM 1998 N N . VAL A 1 226 ? 17.117 2.915 -11.357 1.00 96.12 226 VAL A N 1
ATOM 1999 C CA . VAL A 1 226 ? 15.922 2.416 -10.646 1.00 96.12 226 VAL A CA 1
ATOM 2000 C C . VAL A 1 226 ? 16.119 2.462 -9.132 1.00 96.12 226 VAL A C 1
ATOM 2002 O O . VAL A 1 226 ? 15.309 3.073 -8.442 1.00 96.12 226 VAL A O 1
ATOM 2005 N N . GLN A 1 227 ? 17.227 1.924 -8.615 1.00 94.31 227 GLN A N 1
ATOM 2006 C CA . GLN A 1 227 ? 17.527 1.945 -7.178 1.00 94.31 227 GLN A CA 1
ATOM 2007 C C . GLN A 1 227 ? 17.615 3.363 -6.602 1.00 94.31 227 GLN A C 1
ATOM 2009 O O . GLN A 1 227 ? 17.262 3.601 -5.446 1.00 94.31 227 GLN A O 1
ATOM 2014 N N . SER A 1 228 ? 18.116 4.322 -7.387 1.00 95.31 228 SER A N 1
ATOM 2015 C CA . SER A 1 228 ? 18.168 5.719 -6.951 1.00 95.31 228 SER A CA 1
ATOM 2016 C C . SER A 1 228 ? 16.770 6.323 -6.800 1.00 95.31 228 SER A C 1
ATOM 2018 O O . SER A 1 228 ? 16.551 7.114 -5.883 1.00 95.31 228 SER A O 1
ATOM 2020 N N . LYS A 1 229 ? 15.825 5.922 -7.661 1.00 96.38 229 LYS A N 1
ATOM 2021 C CA . LYS A 1 229 ? 14.441 6.404 -7.642 1.00 96.38 229 LYS A CA 1
ATOM 2022 C C . LYS A 1 229 ? 13.583 5.675 -6.614 1.00 96.38 229 LYS A C 1
ATOM 2024 O O . LYS A 1 229 ? 12.759 6.321 -5.982 1.00 96.38 229 LYS A O 1
ATOM 2029 N N . GLU A 1 230 ? 13.826 4.386 -6.369 1.00 93.69 230 GLU A N 1
ATOM 2030 C CA . GLU A 1 230 ? 13.128 3.603 -5.335 1.00 93.69 230 GLU A CA 1
ATOM 2031 C C . GLU A 1 230 ? 13.182 4.303 -3.973 1.00 93.69 230 GLU A C 1
ATOM 2033 O O . GLU A 1 230 ? 12.140 4.554 -3.381 1.00 93.69 230 GLU A O 1
ATOM 2038 N N . LYS A 1 231 ? 14.347 4.826 -3.569 1.00 90.62 231 LYS A N 1
ATOM 2039 C CA . LYS A 1 231 ? 14.476 5.616 -2.329 1.00 90.62 231 LYS A CA 1
ATOM 2040 C C . LYS A 1 231 ? 13.517 6.811 -2.247 1.00 90.62 231 LYS A C 1
ATOM 2042 O O . LYS A 1 231 ? 13.061 7.163 -1.161 1.00 90.62 231 LYS A O 1
ATOM 2047 N N . ILE A 1 232 ? 13.240 7.458 -3.378 1.00 92.75 232 ILE A N 1
ATOM 2048 C CA . ILE A 1 232 ? 12.300 8.583 -3.465 1.00 92.75 232 ILE A CA 1
ATOM 2049 C C . ILE A 1 232 ? 10.864 8.059 -3.360 1.00 92.75 232 ILE A C 1
ATOM 2051 O O . ILE A 1 232 ? 10.068 8.612 -2.605 1.00 92.75 232 ILE A O 1
ATOM 2055 N N . ILE A 1 233 ? 10.553 6.957 -4.048 1.00 92.81 233 ILE A N 1
ATOM 2056 C CA . ILE A 1 233 ? 9.255 6.275 -3.977 1.00 92.81 233 ILE A CA 1
ATOM 2057 C C . ILE A 1 233 ? 8.947 5.812 -2.544 1.00 92.81 233 ILE A C 1
ATOM 2059 O O . ILE A 1 233 ? 7.851 6.062 -2.045 1.00 92.81 233 ILE A O 1
ATOM 2063 N N . GLU A 1 234 ? 9.909 5.212 -1.836 1.00 89.38 234 GLU A N 1
ATOM 2064 C CA . GLU A 1 234 ? 9.778 4.857 -0.415 1.00 89.38 234 GLU A CA 1
ATOM 2065 C C . GLU A 1 234 ? 9.419 6.069 0.452 1.00 89.38 234 GLU A C 1
ATOM 2067 O O . GLU A 1 234 ? 8.602 5.970 1.371 1.00 89.38 234 GLU A O 1
ATOM 2072 N N . ASN A 1 235 ? 10.004 7.227 0.151 1.00 88.75 235 ASN A N 1
ATOM 2073 C CA . ASN A 1 235 ? 9.721 8.451 0.883 1.00 88.75 235 ASN A CA 1
ATOM 2074 C C . ASN A 1 235 ? 8.293 8.961 0.625 1.00 88.75 235 ASN A C 1
ATOM 2076 O O . ASN A 1 235 ? 7.593 9.368 1.556 1.00 88.75 235 ASN A O 1
ATOM 2080 N N . ILE A 1 236 ? 7.841 8.886 -0.632 1.00 87.00 236 ILE A N 1
ATOM 2081 C CA . ILE A 1 236 ? 6.479 9.256 -1.043 1.00 87.00 236 ILE A CA 1
ATOM 2082 C C . ILE A 1 236 ? 5.439 8.395 -0.323 1.00 87.00 236 ILE A C 1
ATOM 2084 O O . ILE A 1 236 ? 4.437 8.948 0.133 1.00 87.00 236 ILE A O 1
ATOM 2088 N N . LYS A 1 237 ? 5.698 7.087 -0.162 1.00 83.19 237 LYS A N 1
ATOM 2089 C CA . LYS A 1 237 ? 4.833 6.164 0.596 1.00 83.19 237 LYS A CA 1
ATOM 2090 C C . LYS A 1 237 ? 4.655 6.609 2.052 1.00 83.19 237 LYS A C 1
ATOM 2092 O O . LYS A 1 237 ? 3.548 6.569 2.580 1.00 83.19 237 LYS A O 1
ATOM 2097 N N . CYS A 1 238 ? 5.743 7.017 2.705 1.00 83.88 238 CYS A N 1
ATOM 2098 C CA . CYS A 1 238 ? 5.781 7.113 4.163 1.00 83.88 238 CYS A CA 1
ATOM 2099 C C . CYS A 1 238 ? 5.345 8.473 4.727 1.00 83.88 238 CYS A C 1
ATOM 2101 O O . CYS A 1 238 ? 4.565 8.499 5.678 1.00 83.88 238 CYS A O 1
ATOM 2103 N N . ILE A 1 239 ? 5.848 9.600 4.204 1.00 85.38 239 ILE A N 1
ATOM 2104 C CA . ILE A 1 239 ? 5.761 10.888 4.928 1.00 85.38 239 ILE A CA 1
ATOM 2105 C C . ILE A 1 239 ? 4.311 11.321 5.176 1.00 85.38 239 ILE A C 1
ATOM 2107 O O . ILE A 1 239 ? 3.911 11.497 6.330 1.00 85.38 239 ILE A O 1
ATOM 2111 N N . SER A 1 240 ? 3.518 11.485 4.114 1.00 82.69 240 SER A N 1
ATOM 2112 C CA . SER A 1 240 ? 2.152 12.014 4.235 1.00 82.69 240 SER A CA 1
ATOM 2113 C C . SER A 1 240 ? 1.250 11.069 5.027 1.00 82.69 240 SER A C 1
ATOM 2115 O O . SER A 1 240 ? 0.452 11.510 5.854 1.00 82.69 240 SER A O 1
ATOM 2117 N N . TRP A 1 241 ? 1.425 9.761 4.832 1.00 91.38 241 TRP A N 1
ATOM 2118 C CA . TRP A 1 241 ? 0.663 8.745 5.546 1.00 91.38 241 TRP A CA 1
ATOM 2119 C C . TRP A 1 241 ? 0.962 8.735 7.049 1.00 91.38 241 TRP A C 1
ATOM 2121 O O . TRP A 1 241 ? 0.036 8.696 7.856 1.00 91.38 241 TRP A O 1
ATOM 2131 N N . ILE A 1 242 ? 2.237 8.814 7.448 1.00 92.00 242 ILE A N 1
ATOM 2132 C CA . ILE A 1 242 ? 2.625 8.834 8.866 1.00 92.00 242 ILE A CA 1
ATOM 2133 C C . ILE A 1 242 ? 2.038 10.058 9.570 1.00 92.00 242 ILE A C 1
ATOM 2135 O O . ILE A 1 242 ? 1.499 9.921 10.669 1.00 92.00 242 ILE A O 1
ATOM 2139 N N . LEU A 1 243 ? 2.118 11.236 8.945 1.00 91.44 243 LEU A N 1
ATOM 2140 C CA . LEU A 1 243 ? 1.547 12.465 9.500 1.00 91.44 243 LEU A CA 1
ATOM 2141 C C . LEU A 1 243 ? 0.035 12.328 9.692 1.00 91.44 243 LEU A C 1
ATOM 2143 O O . LEU A 1 243 ? -0.465 12.499 10.805 1.00 91.44 243 LEU A O 1
ATOM 2147 N N . TRP A 1 244 ? -0.670 11.916 8.639 1.00 94.88 244 TRP A N 1
ATOM 2148 C CA . TRP A 1 244 ? -2.112 11.715 8.684 1.00 94.88 244 TRP A CA 1
ATOM 2149 C C . TRP A 1 244 ? -2.519 10.688 9.754 1.00 94.88 244 TRP A C 1
ATOM 2151 O O . TRP A 1 244 ? -3.374 10.967 10.597 1.00 94.88 244 TRP A O 1
ATOM 2161 N N . LYS A 1 245 ? -1.851 9.528 9.793 1.00 94.94 245 LYS A N 1
ATOM 2162 C CA . LYS A 1 245 ? -2.105 8.452 10.763 1.00 94.94 245 LYS A CA 1
ATOM 2163 C C . LYS A 1 245 ? -1.895 8.928 12.198 1.00 94.94 245 LYS A C 1
ATOM 2165 O O . LYS A 1 245 ? -2.712 8.632 13.069 1.00 94.94 245 LYS A O 1
ATOM 2170 N N . ASN A 1 246 ? -0.825 9.677 12.457 1.00 95.50 246 ASN A N 1
ATOM 2171 C CA . ASN A 1 246 ? -0.532 10.208 13.787 1.00 95.50 246 ASN A CA 1
ATOM 2172 C C . ASN A 1 246 ? -1.603 11.191 14.263 1.00 95.50 246 ASN A C 1
ATOM 2174 O O . ASN A 1 246 ? -2.001 11.141 15.428 1.00 95.50 246 ASN A O 1
ATOM 2178 N N . ASP A 1 247 ? -2.100 12.051 13.380 1.00 96.31 247 ASP A N 1
ATOM 2179 C CA . ASP A 1 247 ? -3.150 12.998 13.741 1.00 96.31 247 ASP A CA 1
ATOM 2180 C C . ASP A 1 247 ? -4.492 12.302 13.962 1.00 96.31 247 ASP A C 1
ATOM 2182 O O . ASP A 1 247 ? -5.159 12.557 14.969 1.00 96.31 247 ASP A O 1
ATOM 2186 N N . LYS A 1 248 ? -4.858 11.340 13.108 1.00 96.75 248 LYS A N 1
ATOM 2187 C CA . LYS A 1 248 ? -6.077 10.549 13.319 1.00 96.75 248 LYS A CA 1
ATOM 2188 C C . LYS A 1 248 ? -6.008 9.674 14.566 1.00 96.75 248 LYS A C 1
ATOM 2190 O O . LYS A 1 248 ? -7.005 9.592 15.274 1.00 96.75 248 LYS A O 1
ATOM 2195 N N . ASN A 1 249 ? -4.845 9.116 14.908 1.00 97.06 249 ASN A N 1
ATOM 2196 C CA . ASN A 1 249 ? -4.640 8.380 16.161 1.00 97.06 249 ASN A CA 1
ATOM 2197 C C . ASN A 1 249 ? -4.976 9.231 17.394 1.00 97.06 249 ASN A C 1
ATOM 2199 O O . ASN A 1 249 ? -5.617 8.742 18.323 1.00 97.06 249 ASN A O 1
ATOM 2203 N N . LYS A 1 250 ? -4.563 10.506 17.420 1.00 97.31 250 LYS A N 1
ATOM 2204 C CA . LYS A 1 250 ? -4.875 11.411 18.541 1.00 97.31 250 LYS A CA 1
ATOM 2205 C C . LYS A 1 250 ? -6.381 11.631 18.667 1.00 97.31 250 LYS A C 1
ATOM 2207 O O . LYS A 1 250 ? -6.927 11.502 19.761 1.00 97.31 250 LYS A O 1
ATOM 2212 N N . ILE A 1 251 ? -7.043 11.925 17.546 1.00 97.31 251 ILE A N 1
ATOM 2213 C CA . ILE A 1 251 ? -8.490 12.173 17.507 1.00 97.31 251 ILE A CA 1
ATOM 2214 C C . ILE A 1 251 ? -9.259 10.912 17.915 1.00 97.31 251 ILE A C 1
ATOM 2216 O O . ILE A 1 251 ? -10.149 10.984 18.759 1.00 97.31 251 ILE A O 1
ATOM 2220 N N . PHE A 1 252 ? -8.877 9.756 17.370 1.00 98.00 252 PHE A N 1
ATOM 2221 C CA . PHE A 1 252 ? -9.475 8.466 17.692 1.00 98.00 252 PHE A CA 1
ATOM 2222 C C . PHE A 1 252 ? -9.342 8.133 19.179 1.00 98.00 252 PHE A C 1
ATOM 2224 O O . PHE A 1 252 ? -10.332 7.791 19.816 1.00 98.00 252 PHE A O 1
ATOM 2231 N N . ASN A 1 253 ? -8.147 8.287 19.758 1.00 97.62 253 ASN A N 1
ATOM 2232 C CA . ASN A 1 253 ? -7.932 8.011 21.176 1.00 97.62 253 ASN A CA 1
ATOM 2233 C C . ASN A 1 253 ? -8.777 8.927 22.065 1.00 97.62 253 ASN A C 1
ATOM 2235 O O . ASN A 1 253 ? -9.400 8.449 23.008 1.00 97.62 253 ASN A O 1
ATOM 2239 N N . HIS A 1 254 ? -8.852 10.221 21.745 1.00 97.94 254 HIS A N 1
ATOM 2240 C CA . HIS A 1 254 ? -9.702 11.146 22.489 1.00 97.94 254 HIS A CA 1
ATOM 2241 C C . HIS A 1 254 ? -11.189 10.769 22.394 1.00 97.94 254 HIS A C 1
ATOM 2243 O O . HIS A 1 254 ? -11.881 10.711 23.412 1.00 97.94 254 HIS A O 1
ATOM 2249 N N . TRP A 1 255 ? -11.670 10.469 21.183 1.00 98.12 255 TRP A N 1
ATOM 2250 C CA . TRP A 1 255 ? -13.037 10.001 20.966 1.00 98.12 255 TRP A CA 1
ATOM 2251 C C . TRP A 1 255 ? -13.323 8.714 21.743 1.00 98.12 255 TRP A C 1
ATOM 2253 O O . TRP A 1 255 ? -14.334 8.652 22.433 1.00 98.12 255 TRP A O 1
ATOM 2263 N N . LYS A 1 256 ? -12.423 7.727 21.694 1.00 97.88 256 LYS A N 1
ATOM 2264 C CA . LYS A 1 256 ? -12.568 6.432 22.367 1.00 97.88 256 LYS A CA 1
ATOM 2265 C C . LYS A 1 256 ? -12.756 6.603 23.871 1.00 97.88 256 LYS A C 1
ATOM 2267 O O . LYS A 1 256 ? -13.720 6.078 24.415 1.00 97.88 256 LYS A O 1
ATOM 2272 N N . GLU A 1 257 ? -11.882 7.356 24.543 1.00 97.88 257 GLU A N 1
ATOM 2273 C CA . GLU A 1 257 ? -12.013 7.573 25.993 1.00 97.88 257 GLU A CA 1
ATOM 2274 C C . GLU A 1 257 ? -13.323 8.305 26.336 1.00 97.88 257 GLU A C 1
ATOM 2276 O O . GLU A 1 257 ? -14.027 7.928 27.272 1.00 97.88 257 GLU A O 1
ATOM 2281 N N . SER A 1 258 ? -13.695 9.323 25.554 1.00 97.62 258 SER A N 1
ATOM 2282 C CA . SER A 1 258 ? -14.960 10.048 25.738 1.00 97.62 258 SER A CA 1
ATOM 2283 C C . SER A 1 258 ? -16.183 9.143 25.538 1.00 97.62 258 SER A C 1
ATOM 2285 O O . SER A 1 258 ? -17.135 9.181 26.322 1.00 97.62 258 SER A O 1
ATOM 2287 N N . PHE A 1 259 ? -16.141 8.291 24.515 1.00 97.69 259 PHE A N 1
ATOM 2288 C CA . PHE A 1 259 ? -17.192 7.343 24.180 1.00 97.69 259 PHE A CA 1
ATOM 2289 C C . PHE A 1 259 ? -17.370 6.290 25.278 1.00 97.69 259 PHE A C 1
ATOM 2291 O O . PHE A 1 259 ? -18.479 6.138 25.779 1.00 97.69 259 PHE A O 1
ATOM 2298 N N . LEU A 1 260 ? -16.292 5.641 25.726 1.00 97.44 260 LEU A N 1
ATOM 2299 C CA . LEU A 1 260 ? -16.339 4.645 26.805 1.00 97.44 260 LEU A CA 1
ATOM 2300 C C . LEU A 1 260 ? -16.895 5.243 28.107 1.00 97.44 260 LEU A C 1
ATOM 2302 O O . LEU A 1 260 ? -17.802 4.674 28.712 1.00 97.44 260 LEU A O 1
ATOM 2306 N N . ASN A 1 261 ? -16.441 6.441 28.488 1.00 97.56 261 ASN A N 1
ATOM 2307 C CA . ASN A 1 261 ? -16.965 7.148 29.661 1.00 97.56 261 ASN A CA 1
ATOM 2308 C C . ASN A 1 261 ? -18.458 7.480 29.526 1.00 97.56 261 ASN A C 1
ATOM 2310 O O . ASN A 1 261 ? -19.202 7.432 30.506 1.00 97.56 261 ASN A O 1
ATOM 2314 N N . LYS A 1 262 ? -18.915 7.821 28.314 1.00 97.00 262 LYS A N 1
ATOM 2315 C CA . LYS A 1 262 ? -20.337 8.046 28.033 1.00 97.00 262 LYS A CA 1
ATOM 2316 C C . LYS A 1 262 ? -21.145 6.755 28.181 1.00 97.00 262 LYS A C 1
ATOM 2318 O O . LYS A 1 262 ? -22.226 6.822 28.756 1.00 97.00 262 LYS A O 1
ATOM 2323 N N . LEU A 1 263 ? -20.638 5.619 27.694 1.00 96.25 263 LEU A N 1
ATOM 2324 C CA . LEU A 1 263 ? -21.298 4.317 27.845 1.00 96.25 263 LEU A CA 1
ATOM 2325 C C . LEU A 1 263 ? -21.482 3.951 29.321 1.00 96.25 263 LEU A C 1
ATOM 2327 O O . LEU A 1 263 ? -22.575 3.553 29.710 1.00 96.25 263 LEU A O 1
ATOM 2331 N N . ILE A 1 264 ? -20.437 4.150 30.133 1.00 96.44 264 ILE A N 1
ATOM 2332 C CA . ILE A 1 264 ? -20.461 3.880 31.577 1.00 96.44 264 ILE A CA 1
ATOM 2333 C C . ILE A 1 264 ? -21.465 4.784 32.287 1.00 96.44 264 ILE A C 1
ATOM 2335 O O . ILE A 1 264 ? -22.373 4.300 32.951 1.00 96.44 264 ILE A O 1
ATOM 2339 N N . ARG A 1 265 ? -21.349 6.104 32.104 1.00 96.62 265 ARG A N 1
ATOM 2340 C CA . ARG A 1 265 ? -22.222 7.079 32.776 1.00 96.62 265 ARG A CA 1
ATOM 2341 C C . ARG A 1 265 ? -23.701 6.872 32.451 1.00 96.62 265 ARG A C 1
ATOM 2343 O O . ARG A 1 265 ? -24.553 7.161 33.282 1.00 96.62 265 ARG A O 1
ATOM 2350 N N . ASN A 1 266 ? -23.996 6.442 31.229 1.00 95.88 266 ASN A N 1
ATOM 2351 C CA . ASN A 1 266 ? -25.363 6.213 30.778 1.00 95.88 266 ASN A CA 1
ATOM 2352 C C . ASN A 1 266 ? -25.867 4.797 31.094 1.00 95.88 266 ASN A C 1
ATOM 2354 O O . ASN A 1 266 ? -26.999 4.486 30.729 1.00 95.88 266 ASN A O 1
ATOM 2358 N N . GLU A 1 267 ? -25.041 3.947 31.710 1.00 95.00 267 GLU A N 1
ATOM 2359 C CA . GLU A 1 267 ? -25.339 2.537 31.957 1.00 95.00 267 GLU A CA 1
ATOM 2360 C C . GLU A 1 267 ? -25.836 1.821 30.686 1.00 95.00 267 GLU A C 1
ATOM 2362 O O . GLU A 1 267 ? -26.894 1.186 30.678 1.00 95.00 267 GLU A O 1
ATOM 2367 N N . GLN A 1 268 ? -25.098 1.963 29.572 1.00 93.56 268 GLN A N 1
ATOM 2368 C CA . GLN A 1 268 ? -25.540 1.512 28.239 1.00 93.56 268 GLN A CA 1
ATOM 2369 C C . GLN A 1 268 ? -25.921 0.021 28.198 1.00 93.56 268 GLN A C 1
ATOM 2371 O O . GLN A 1 268 ? -26.767 -0.380 27.399 1.00 93.56 268 GLN A O 1
ATOM 2376 N N . TRP A 1 269 ? -25.375 -0.799 29.095 1.00 91.88 269 TRP A N 1
ATOM 2377 C CA . TRP A 1 269 ? -25.754 -2.204 29.240 1.00 91.88 269 TRP A CA 1
ATOM 2378 C C . TRP A 1 269 ? -27.247 -2.428 29.500 1.00 91.88 269 TRP A C 1
ATOM 2380 O O . TRP A 1 269 ? -27.778 -3.466 29.122 1.00 91.88 269 TRP A O 1
ATOM 2390 N N . ASN A 1 270 ? -27.967 -1.456 30.064 1.00 90.44 270 ASN A N 1
ATOM 2391 C CA . ASN A 1 270 ? -29.422 -1.530 30.203 1.00 90.44 270 ASN A CA 1
ATOM 2392 C C . ASN A 1 270 ? -30.147 -1.554 28.845 1.00 90.44 270 ASN A C 1
ATOM 2394 O O . ASN A 1 270 ? -31.243 -2.108 28.748 1.00 90.44 270 ASN A O 1
ATOM 2398 N N . VAL A 1 271 ? -29.555 -0.951 27.810 1.00 89.19 271 VAL A N 1
ATOM 2399 C CA . VAL A 1 271 ? -30.039 -1.015 26.423 1.00 89.19 271 VAL A CA 1
ATOM 2400 C C . VAL A 1 271 ? -29.641 -2.351 25.802 1.00 89.19 271 VAL A C 1
ATOM 2402 O O . VAL A 1 271 ? -30.512 -3.063 25.312 1.00 89.19 271 VAL A O 1
ATOM 2405 N N . TRP A 1 272 ? -28.372 -2.752 25.927 1.00 89.88 272 TRP A N 1
ATOM 2406 C CA . TRP A 1 272 ? -27.886 -4.029 25.388 1.00 89.88 272 TRP A CA 1
ATOM 2407 C C . TRP A 1 272 ? -28.661 -5.235 25.940 1.00 89.88 272 TRP A C 1
ATOM 2409 O O . TRP A 1 272 ? -29.059 -6.127 25.199 1.00 89.88 272 TRP A O 1
ATOM 2419 N N . ASN A 1 273 ? -28.973 -5.233 27.237 1.00 85.00 273 ASN A N 1
ATOM 2420 C CA . ASN A 1 273 ? -29.762 -6.286 27.878 1.00 85.00 273 ASN A CA 1
ATOM 2421 C C . ASN A 1 273 ? -31.218 -6.357 27.389 1.00 85.00 273 ASN A C 1
ATOM 2423 O O . ASN A 1 273 ? -31.880 -7.367 27.630 1.00 85.00 273 ASN A O 1
ATOM 2427 N N . LYS A 1 274 ? -31.749 -5.288 26.781 1.00 84.00 274 LYS A N 1
ATOM 2428 C CA . LYS A 1 274 ? -33.073 -5.297 26.139 1.00 84.00 274 LYS A CA 1
ATOM 2429 C C . LYS A 1 274 ? -32.970 -5.830 24.717 1.00 84.00 274 LYS A C 1
ATOM 2431 O O . LYS A 1 274 ? -33.705 -6.751 24.394 1.00 84.00 274 LYS A O 1
ATOM 2436 N N . GLU A 1 275 ? -32.010 -5.326 23.941 1.00 81.00 275 GLU A N 1
ATOM 2437 C CA . GLU A 1 275 ? -31.721 -5.799 22.578 1.00 81.00 275 GLU A CA 1
ATOM 2438 C C . GLU A 1 275 ? -31.441 -7.313 22.548 1.00 81.00 275 GLU A C 1
ATOM 2440 O O . GLU A 1 275 ? -31.842 -8.003 21.625 1.00 81.00 275 GLU A O 1
ATOM 2445 N N . GLY A 1 276 ? -30.781 -7.865 23.575 1.00 70.69 276 GLY A N 1
ATOM 2446 C CA . GLY A 1 276 ? -30.476 -9.301 23.655 1.00 70.69 276 GLY A CA 1
ATOM 2447 C C . GLY A 1 276 ? -31.650 -10.212 24.029 1.00 70.69 276 GLY A C 1
ATOM 2448 O O . GLY A 1 276 ? -31.461 -11.425 24.101 1.00 70.69 276 GLY A O 1
ATOM 2449 N N . LYS A 1 277 ? -32.826 -9.650 24.335 1.00 68.06 277 LYS A N 1
ATOM 2450 C CA . LYS A 1 277 ? -34.047 -10.397 24.692 1.00 68.06 277 LYS A CA 1
ATOM 2451 C C . LYS A 1 277 ? -35.086 -10.428 23.566 1.00 68.06 277 LYS A C 1
ATOM 2453 O O . LYS A 1 277 ? -36.083 -11.133 23.722 1.00 68.06 277 LYS A O 1
ATOM 2458 N N . GLU A 1 278 ? -34.871 -9.649 22.509 1.00 58.09 278 GLU A N 1
ATOM 2459 C CA . GLU A 1 278 ? -35.678 -9.608 21.281 1.00 58.09 278 GLU A CA 1
ATOM 2460 C C . GLU A 1 278 ? -35.119 -10.584 20.236 1.00 58.09 278 GLU A C 1
ATOM 2462 O O . GLU A 1 278 ? -35.950 -11.225 19.551 1.00 58.09 278 GLU A O 1
#

Mean predicted aligned error: 11.51 Å

Sequence (278 aa):
MVSLRSITLFKLTSTLILNIIPTSLQNERNGVKDCPHKILNMQSTEIEKTDAWKENEWNKWKLDLEANWKEFNLSLIEERDEWIQNITKDWNEWMQNMQHKWTHFIENVDEPYKSYILEKSLTWNNADWENWINTELKGLIDNDWKKWINRMESHLYRMIEDTWMHWRSYQILTWLKSDWKHDENIYWLKKEYIEWNKPSKVQNTGEWLKWKQRVHKQSLEWFRWVQSKEKIIENIKCISWILWKNDKNKIFNHWKESFLNKLIRNEQWNVWNKEGKE

Secondary structure (DSSP, 8-state):
---HHHHHHHHHHHHHHHTTS-GGGTGGG-------GGGGGS-TTSS---HHHHHHHHHHHHHHHHHHHHHHHHHHHHHHHHHHHHHHHHHHHHHHHHHHHHHSHHHHS-HHHHHHHHHHHTT--HHHHHHHIIIIIHHHHHHHHHHHHHHHHHHHHHHHHHHHHHHHHHHHHHHHTSHHHHHHHHHHHHHHHHHHH-GGG----HHHHHHHHHHHHHHHHHHHHHHHHHHHHHHHHHHHHHHHHHHHHHHHHHHHHHHHHHHHHTTTHHHHHHHTT-

Solvent-accessible surface area (backbone atoms only — not comparable to full-atom values): 15995 Å² total; per-residue (Å²): 134,84,58,70,69,63,56,62,59,51,52,53,62,61,43,58,67,60,71,67,58,62,75,79,75,66,69,76,72,86,71,90,68,90,78,73,86,71,68,83,69,67,64,79,78,79,71,76,66,50,71,68,56,57,51,49,54,53,53,52,52,52,53,53,48,54,54,53,45,54,57,52,53,50,52,54,53,51,53,50,53,51,49,53,53,51,51,55,54,52,46,57,55,48,52,52,52,49,53,50,37,67,72,43,43,65,82,65,46,62,65,72,61,41,51,53,49,56,63,58,50,77,79,52,53,73,68,53,51,49,50,41,47,74,44,58,52,45,49,51,56,53,47,54,51,50,53,51,52,52,51,52,53,52,51,54,50,47,51,54,48,51,54,50,51,49,52,57,49,50,55,56,47,56,59,54,61,34,67,71,52,32,51,52,48,52,52,53,52,51,50,50,53,51,35,73,78,42,66,93,70,71,73,90,48,74,66,58,55,53,51,53,52,49,54,50,51,53,52,51,52,50,51,53,51,51,58,62,48,47,61,53,52,56,48,66,60,44,56,65,51,51,55,52,51,55,54,51,49,54,53,49,52,54,49,48,56,54,50,54,54,49,38,55,79,66,48,46,63,68,55,44,63,50,62,72,72,112

Nearest PDB structures (foldseek):
  8arl-assembly1_A  TM=9.028E-01  e=1.118E-09  Plasmodium vivax
  8i4v-assembly1_B  TM=2.294E-01  e=1.710E+00  Saccharomyces cerevisiae S288C